Protein AF-0000000084533847 (afdb_homodimer)

Organism: Streptomyces rubellomurinus (strain ATCC 31215) (NCBI:txid359131)

Sequence (374 aa):
MALTPYQQQLHDRITAATEVTAPPAPWRPVGRGLIPVGGLLGIGFAVHPDTGHDLVLTVSSSGHGLFDAVTGEKLERAYDPEEDPDGPDLSCPGIGPVAHVRIPVAGLWGGGLHTGARGGWGIEVISPEWPSHRVLMTTGPWTGEHGKDWHHIFHASWSEFRAAGFSPTGRTLAVATSSDLTLWTVAMALTPYQQQLHDRITAATEVTAPPAPWRPVGRGLIPVGGLLGIGFAVHPDTGHDLVLTVSSSGHGLFDAVTGEKLERAYDPEEDPDGPDLSCPGIGPVAHVRIPVAGLWGGGLHTGARGGWGIEVISPEWPSHRVLMTTGPWTGEHGKDWHHIFHASWSEFRAAGFSPTGRTLAVATSSDLTLWTVA

Secondary structure (DSSP, 8-state):
-PPPHHHHHHHHHHHH--S--PPPTT-EE-TTS-EE-TTEEEEEEEE-TTT--EEEEEEETTEEEEEETTT--EEEEESS-S--S-STTSEEE--GGGTTSEEE-EETTB---BSEETTTEEEEEE-TTTTSEEEEEESS-TTS-BTTTEEEEEEE-SS-EEEEEE-TTSSEEEEEESSEEEEEE--/-PPPHHHHHHHHHHHH--S--PPPTT-EE-TTS-EE-TTEEEEEEEE-TTT--EEEEEEETTEEEEEETTT--EEEEESS-S--S-STTSEEE--GGGTTSEEE-EETTB---BSEETTTEEEEEE-TTTTSEEEEEESS-TTS-BTTTEEEEEEE-SS-EEEEEE-TTSSEEEEEESSEEEEEE--

pLDDT: mean 92.92, std 7.36, range [60.53, 98.88]

Radius of gyration: 19.94 Å; Cα contacts (8 Å, |Δi|>4): 969; chains: 2; bounding box: 51×52×44 Å

Nearest PDB structures (foldseek):
  7mq8-assembly1_LT  TM=2.208E-01  e=2.817E-02  Homo sapiens
  7xti-assembly1_j  TM=3.097E-01  e=2.768E+00  Komagataella phaffii
  5mc9-assembly1_A  TM=1.523E-01  e=2.768E+00  Mus musculus
  6jm5-assembly2_B  TM=2.145E-01  e=7.628E+00  Homo sapiens
  7mq8-assembly1_LT  TM=2.208E-01  e=2.817E-02  Homo sapiens

Solvent-accessible surface area (backbone atoms only — not comparable to full-atom values): 19300 Å² total; per-residue (Å²): 130,83,71,49,72,66,46,45,51,52,43,52,55,55,66,66,53,70,65,69,37,77,63,60,85,73,42,35,68,14,56,91,37,72,40,83,34,72,52,30,39,30,38,25,54,48,61,39,82,84,81,63,44,50,26,36,38,37,38,31,82,69,24,35,36,31,28,35,44,58,61,53,46,76,75,40,75,37,67,74,62,91,56,67,44,74,53,68,75,23,31,24,64,37,61,71,92,38,42,89,37,74,27,53,31,15,18,72,55,14,37,39,36,26,28,44,31,74,92,51,35,33,55,46,79,45,24,76,60,38,89,30,39,35,37,32,41,24,63,56,75,70,78,58,50,79,79,72,38,22,28,41,50,40,74,40,72,87,48,54,79,41,40,59,29,23,34,66,85,32,44,32,39,40,41,33,28,28,44,31,38,37,39,26,17,55,107,132,85,72,49,73,66,46,46,51,53,41,50,54,55,65,66,52,72,66,70,37,77,62,60,84,74,42,37,68,13,54,93,38,75,40,82,34,72,52,29,41,30,38,26,54,47,62,39,82,85,81,62,43,50,26,36,39,39,38,30,82,69,24,36,38,33,27,34,46,61,61,51,46,76,76,40,77,35,68,75,62,91,56,66,43,73,53,66,74,23,29,24,64,37,61,72,90,38,43,89,39,74,27,54,32,16,18,72,55,15,37,39,36,27,29,44,31,74,91,50,35,33,54,47,80,45,25,74,61,38,89,30,37,35,35,33,40,23,64,54,75,68,79,58,51,80,79,73,36,22,29,42,50,40,73,38,72,86,49,54,78,41,40,59,30,23,35,66,84,33,46,35,39,40,41,32,27,28,44,30,37,36,39,26,17,51,112

Foldseek 3Di:
DDDDPVRVVVLVQVVVQPDADADDPPKDWAAPFKAWDAQWFWKWWDAQPPPRFIKIWTDGPQFIWIAGQRHRDTDDTDRDFPDQLLDDQSWGADDDRRNVDITHIFFNNHDAEAQDAPPQKGWDWDCSPPPKIWIKIASDDPPDDEPPGMGRNDIGDPFAWTYWHAHPNRFKTWTDGRTIIGIIGSD/DDDDPVRVVVLVQVVVQPDADADDPPKDWAAPFKAWDAQWFWKWWDAQPPPRFIKIWTDGPQFIWIAGQRHRDTDDTDRDFPDQLLDDQSWGADDDRRNVDITHIFFNNHDAEAQDAPPQKGWDWDCSPPPKIWIKIASDDPPDDEPPGMGRNDIGDPFAWTYWHAHPNRFKTWTDGRTIIGIIGSD

Structure (mmCIF, N/CA/C/O backbone):
data_AF-0000000084533847-model_v1
#
loop_
_entity.id
_entity.type
_entity.pdbx_description
1 polymer 'Uncharacterized protein'
#
loop_
_atom_site.group_PDB
_atom_site.id
_atom_site.type_symbol
_atom_site.label_atom_id
_atom_site.label_alt_id
_atom_site.label_comp_id
_atom_site.label_asym_id
_atom_site.label_entity_id
_atom_site.label_seq_id
_atom_site.pdbx_PDB_ins_code
_atom_site.Cartn_x
_atom_site.Cartn_y
_atom_site.Cartn_z
_atom_site.occupancy
_atom_site.B_iso_or_equiv
_atom_site.auth_seq_id
_atom_site.auth_comp_id
_atom_site.auth_asym_id
_atom_site.auth_atom_id
_atom_site.pdbx_PDB_model_num
ATOM 1 N N . MET A 1 1 ? -22.469 8.352 6.414 1 61 1 MET A N 1
ATOM 2 C CA . MET A 1 1 ? -23.312 8.828 5.332 1 61 1 MET A CA 1
ATOM 3 C C . MET A 1 1 ? -23.891 7.664 4.527 1 61 1 MET A C 1
ATOM 5 O O . MET A 1 1 ? -23.234 6.621 4.402 1 61 1 MET A O 1
ATOM 9 N N . ALA A 1 2 ? -25.078 7.852 4.105 1 65.25 2 ALA A N 1
ATOM 10 C CA . ALA A 1 2 ? -25.766 6.84 3.311 1 65.25 2 ALA A CA 1
ATOM 11 C C . ALA A 1 2 ? -25.094 6.652 1.956 1 65.25 2 ALA A C 1
ATOM 13 O O . ALA A 1 2 ? -24.594 7.613 1.367 1 65.25 2 ALA A O 1
ATOM 14 N N . LEU A 1 3 ? -24.781 5.391 1.527 1 77.19 3 LEU A N 1
ATOM 15 C CA . LEU A 1 3 ? -24.281 5.078 0.198 1 77.19 3 LEU A CA 1
ATOM 16 C C . LEU A 1 3 ? -25.203 5.633 -0.883 1 77.19 3 LEU A C 1
ATOM 18 O O . LEU A 1 3 ? -26.422 5.605 -0.733 1 77.19 3 LEU A O 1
ATOM 22 N N . THR A 1 4 ? -24.609 6.223 -1.866 1 82.19 4 THR A N 1
ATOM 23 C CA . THR A 1 4 ? -25.391 6.594 -3.039 1 82.19 4 THR A CA 1
ATOM 24 C C . THR A 1 4 ? -25.984 5.355 -3.703 1 82.19 4 THR A C 1
ATOM 26 O O . THR A 1 4 ? -25.531 4.238 -3.469 1 82.19 4 THR A O 1
ATOM 29 N N . PRO A 1 5 ? -27.047 5.535 -4.426 1 83.19 5 PRO A N 1
ATOM 30 C CA . PRO A 1 5 ? -27.594 4.391 -5.152 1 83.19 5 PRO A CA 1
ATOM 31 C C . PRO A 1 5 ? -26.547 3.662 -5.988 1 83.19 5 PRO A C 1
ATOM 33 O O . PRO A 1 5 ? -26.547 2.43 -6.059 1 83.19 5 PRO A O 1
ATOM 36 N N . TYR A 1 6 ? -25.734 4.441 -6.566 1 81.69 6 TYR A N 1
ATOM 37 C CA . TYR A 1 6 ? -24.672 3.85 -7.363 1 81.69 6 TYR A CA 1
ATOM 38 C C . TYR A 1 6 ? -23.75 3.004 -6.5 1 81.69 6 TYR A C 1
ATOM 40 O O . TYR A 1 6 ? -23.422 1.868 -6.852 1 81.69 6 TYR A O 1
ATOM 48 N N . GLN A 1 7 ? -23.375 3.535 -5.387 1 81.19 7 GLN A N 1
ATOM 49 C CA . GLN A 1 7 ? -22.484 2.82 -4.477 1 81.19 7 GLN A CA 1
ATOM 50 C C . GLN A 1 7 ? -23.141 1.553 -3.943 1 81.19 7 GLN A C 1
ATOM 52 O O . GLN A 1 7 ? -22.484 0.526 -3.771 1 81.19 7 GLN A O 1
ATOM 57 N N . GLN A 1 8 ? -24.375 1.613 -3.781 1 82.94 8 GLN A N 1
ATOM 58 C CA . GLN A 1 8 ? -25.109 0.45 -3.299 1 82.94 8 GLN A CA 1
ATOM 59 C C . GLN A 1 8 ? -25.125 -0.662 -4.344 1 82.94 8 GLN A C 1
ATOM 61 O O . GLN A 1 8 ? -25 -1.84 -4.008 1 82.94 8 GLN A O 1
ATOM 66 N N . GLN A 1 9 ? -25.297 -0.234 -5.523 1 82.44 9 GLN A N 1
ATOM 67 C CA . GLN A 1 9 ? -25.281 -1.214 -6.605 1 82.44 9 GLN A CA 1
ATOM 68 C C . GLN A 1 9 ? -23.938 -1.904 -6.703 1 82.44 9 GLN A C 1
ATOM 70 O O . GLN A 1 9 ? -23.859 -3.115 -6.918 1 82.44 9 GLN A O 1
ATOM 75 N N . LEU A 1 10 ? -22.875 -1.107 -6.559 1 79.5 10 LEU A N 1
ATOM 76 C CA . LEU A 1 10 ? -21.531 -1.657 -6.594 1 79.5 10 LEU A CA 1
ATOM 77 C C . LEU A 1 10 ? -21.312 -2.648 -5.453 1 79.5 10 LEU A C 1
ATOM 79 O O . LEU A 1 10 ? -20.781 -3.736 -5.664 1 79.5 10 LEU A O 1
ATOM 83 N N . HIS A 1 11 ? -21.75 -2.238 -4.359 1 82.44 11 HIS A N 1
ATOM 84 C CA . HIS A 1 11 ? -21.641 -3.09 -3.178 1 82.44 11 HIS A CA 1
ATOM 85 C C . HIS A 1 11 ? -22.375 -4.406 -3.383 1 82.44 11 HIS A C 1
ATOM 87 O O . HIS A 1 11 ? -21.828 -5.48 -3.111 1 82.44 11 HIS A O 1
ATOM 93 N N . ASP A 1 12 ? -23.547 -4.336 -3.936 1 83.06 12 ASP A N 1
ATOM 94 C CA . ASP A 1 12 ? -24.375 -5.52 -4.152 1 83.06 12 ASP A CA 1
ATOM 95 C C . ASP A 1 12 ? -23.719 -6.469 -5.152 1 83.06 12 ASP A C 1
ATOM 97 O O . ASP A 1 12 ? -23.734 -7.688 -4.965 1 83.06 12 ASP A O 1
ATOM 101 N N . ARG A 1 13 ? -23.203 -5.867 -6.102 1 83 13 ARG A N 1
ATOM 102 C CA . ARG A 1 13 ? -22.562 -6.664 -7.145 1 83 13 ARG A CA 1
ATOM 103 C C . ARG A 1 13 ? -21.391 -7.461 -6.578 1 83 13 ARG A C 1
ATOM 105 O O . ARG A 1 13 ? -21.281 -8.664 -6.824 1 83 13 ARG A O 1
ATOM 112 N N . ILE A 1 14 ? -20.594 -6.836 -5.797 1 83.56 14 ILE A N 1
ATOM 113 C CA . ILE A 1 14 ? -19.375 -7.453 -5.27 1 83.56 14 ILE A CA 1
ATOM 114 C C . ILE A 1 14 ? -19.75 -8.469 -4.191 1 83.56 14 ILE A C 1
ATOM 116 O O . ILE A 1 14 ? -19.172 -9.562 -4.141 1 83.56 14 ILE A O 1
ATOM 120 N N . THR A 1 15 ? -20.75 -8.109 -3.443 1 83.81 15 THR A N 1
ATOM 121 C CA . THR A 1 15 ? -21.141 -8.992 -2.35 1 83.81 15 THR A CA 1
ATOM 122 C C . THR A 1 15 ? -21.797 -10.266 -2.887 1 83.81 15 THR A C 1
ATOM 124 O O . THR A 1 15 ? -21.672 -11.328 -2.285 1 83.81 15 THR A O 1
ATOM 127 N N . ALA A 1 16 ? -22.312 -10.094 -4.055 1 83.62 16 ALA A N 1
ATOM 128 C CA . ALA A 1 16 ? -22.953 -11.25 -4.68 1 83.62 16 ALA A CA 1
ATOM 129 C C . ALA A 1 16 ? -21.922 -12.211 -5.254 1 83.62 16 ALA A C 1
ATOM 131 O O . ALA A 1 16 ? -22.203 -13.398 -5.426 1 83.62 16 ALA A O 1
ATOM 132 N N . ALA A 1 17 ? -20.812 -11.711 -5.539 1 83.69 17 ALA A N 1
ATOM 133 C CA . ALA A 1 17 ? -19.75 -12.531 -6.102 1 83.69 17 ALA A CA 1
ATOM 134 C C . ALA A 1 17 ? -18.953 -13.227 -5 1 83.69 17 ALA A C 1
ATOM 136 O O . ALA A 1 17 ? -17.766 -12.938 -4.809 1 83.69 17 ALA A O 1
ATOM 137 N N . THR A 1 18 ? -19.453 -14.188 -4.363 1 81.31 18 THR A N 1
ATOM 138 C CA . THR A 1 18 ? -18.875 -14.828 -3.193 1 81.31 18 THR A CA 1
ATOM 139 C C . THR A 1 18 ? -17.859 -15.891 -3.609 1 81.31 18 THR A C 1
ATOM 141 O O . THR A 1 18 ? -16.938 -16.219 -2.852 1 81.31 18 THR A O 1
ATOM 144 N N . GLU A 1 19 ? -18.047 -16.359 -4.773 1 87.19 19 GLU A N 1
ATOM 145 C CA . GLU A 1 19 ? -17.188 -17.453 -5.219 1 87.19 19 GLU A CA 1
ATOM 146 C C . GLU A 1 19 ? -15.812 -16.953 -5.637 1 87.19 19 GLU A C 1
ATOM 148 O O . GLU A 1 19 ? -15.703 -16.031 -6.438 1 87.19 19 GLU A O 1
ATOM 153 N N . VAL A 1 20 ? -14.797 -17.562 -5.055 1 92.5 20 VAL A N 1
ATOM 154 C CA . VAL A 1 20 ? -13.422 -17.297 -5.477 1 92.5 20 VAL A CA 1
ATOM 155 C C . VAL A 1 20 ? -13.117 -18.094 -6.742 1 92.5 20 VAL A C 1
ATOM 157 O O . VAL A 1 20 ? -13.359 -19.297 -6.797 1 92.5 20 VAL A O 1
ATOM 160 N N . THR A 1 21 ? -12.656 -17.344 -7.707 1 92.38 21 THR A N 1
ATOM 161 C CA . THR A 1 21 ? -12.336 -18 -8.969 1 92.38 21 THR A CA 1
ATOM 162 C C . THR A 1 21 ? -10.836 -17.906 -9.258 1 92.38 21 THR A C 1
ATOM 164 O O . THR A 1 21 ? -10.164 -16.984 -8.797 1 92.38 21 THR A O 1
ATOM 167 N N . ALA A 1 22 ? -10.367 -18.891 -10.016 1 91.56 22 ALA A N 1
ATOM 168 C CA . ALA A 1 22 ? -8.977 -18.828 -10.445 1 91.56 22 ALA A CA 1
ATOM 169 C C . ALA A 1 22 ? -8.75 -17.625 -11.367 1 91.56 22 ALA A C 1
ATOM 171 O O . ALA A 1 22 ? -9.617 -17.266 -12.164 1 91.56 22 ALA A O 1
ATOM 172 N N . PRO A 1 23 ? -7.582 -17.016 -11.188 1 93.5 23 PRO A N 1
ATOM 173 C CA . PRO A 1 23 ? -7.266 -16.016 -12.203 1 93.5 23 PRO A CA 1
ATOM 174 C C . PRO A 1 23 ? -7.297 -16.578 -13.617 1 93.5 23 PRO A C 1
ATOM 176 O O . PRO A 1 23 ? -7.016 -17.766 -13.82 1 93.5 23 PRO A O 1
ATOM 179 N N . PRO A 1 24 ? -7.645 -15.766 -14.547 1 91.5 24 PRO A N 1
ATOM 180 C CA . PRO A 1 24 ? -7.723 -16.266 -15.922 1 91.5 24 PRO A CA 1
ATOM 181 C C . PRO A 1 24 ? -6.348 -16.547 -16.516 1 91.5 24 PRO A C 1
ATOM 183 O O . PRO A 1 24 ? -5.344 -15.984 -16.078 1 91.5 24 PRO A O 1
ATOM 186 N N . ALA A 1 25 ? -6.406 -17.422 -17.531 1 92.19 25 ALA A N 1
ATOM 187 C CA . ALA A 1 25 ? -5.18 -17.625 -18.297 1 92.19 25 ALA A CA 1
ATOM 188 C C . ALA A 1 25 ? -4.586 -16.297 -18.734 1 92.19 25 ALA A C 1
ATOM 190 O O . ALA A 1 25 ? -5.324 -15.359 -19.062 1 92.19 25 ALA A O 1
ATOM 191 N N . PRO A 1 26 ? -3.312 -16.141 -18.672 1 94.81 26 PRO A N 1
ATOM 192 C CA . PRO A 1 26 ? -2.305 -17.188 -18.547 1 94.81 26 PRO A CA 1
ATOM 193 C C . PRO A 1 26 ? -1.847 -17.406 -17.109 1 94.81 26 PRO A C 1
ATOM 195 O O . PRO A 1 26 ? -0.884 -18.141 -16.859 1 94.81 26 PRO A O 1
ATOM 198 N N . TRP A 1 27 ? -2.439 -16.797 -16.141 1 95.56 27 TRP A N 1
ATOM 199 C CA . TRP A 1 27 ? -2.029 -16.906 -14.75 1 95.56 27 TRP A CA 1
ATOM 200 C C . TRP A 1 27 ? -2.336 -18.297 -14.195 1 95.56 27 TRP A C 1
ATOM 202 O O . TRP A 1 27 ? -3.463 -18.781 -14.312 1 95.56 27 TRP A O 1
ATOM 212 N N . ARG A 1 28 ? -1.354 -18.906 -13.602 1 96 28 ARG A N 1
ATOM 213 C CA . ARG A 1 28 ? -1.518 -20.234 -13.016 1 96 28 ARG A CA 1
ATOM 214 C C . ARG A 1 28 ? -0.993 -20.266 -11.586 1 96 28 ARG A C 1
ATOM 216 O O . ARG A 1 28 ? -0.024 -19.578 -11.258 1 96 28 ARG A O 1
ATOM 223 N N . PRO A 1 29 ? -1.604 -21.125 -10.781 1 96.31 29 PRO A N 1
ATOM 224 C CA . PRO A 1 29 ? -1.098 -21.25 -9.414 1 96.31 29 PRO A CA 1
ATOM 225 C C . PRO A 1 29 ? 0.332 -21.781 -9.359 1 96.31 29 PRO A C 1
ATOM 227 O O . PRO A 1 29 ? 0.722 -22.594 -10.203 1 96.31 29 PRO A O 1
ATOM 230 N N . VAL A 1 30 ? 1.019 -21.266 -8.438 1 96.25 30 VAL A N 1
ATOM 231 C CA . VAL A 1 30 ? 2.387 -21.734 -8.234 1 96.25 30 VAL A CA 1
ATOM 232 C C . VAL A 1 30 ? 2.393 -22.922 -7.281 1 96.25 30 VAL A C 1
ATOM 234 O O . VAL A 1 30 ? 1.769 -22.875 -6.219 1 96.25 30 VAL A O 1
ATOM 237 N N . GLY A 1 31 ? 3.152 -23.875 -7.645 1 89.25 31 GLY A N 1
ATOM 238 C CA . GLY A 1 31 ? 3.264 -25.062 -6.82 1 89.25 31 GLY A CA 1
ATOM 239 C C . GLY A 1 31 ? 1.919 -25.641 -6.434 1 89.25 31 GLY A C 1
ATOM 240 O O . GLY A 1 31 ? 1.065 -25.875 -7.297 1 89.25 31 GLY A O 1
ATOM 241 N N . ARG A 1 32 ? 1.756 -25.953 -5.109 1 83.44 32 ARG A N 1
ATOM 242 C CA . ARG A 1 32 ? 0.533 -26.578 -4.613 1 83.44 32 ARG A CA 1
ATOM 243 C C . ARG A 1 32 ? -0.479 -25.531 -4.172 1 83.44 32 ARG A C 1
ATOM 245 O O . ARG A 1 32 ? -1.493 -25.859 -3.551 1 83.44 32 ARG A O 1
ATOM 252 N N . GLY A 1 33 ? -0.161 -24.312 -4.578 1 81.56 33 GLY A N 1
ATOM 253 C CA . GLY A 1 33 ? -1.096 -23.266 -4.219 1 81.56 33 GLY A CA 1
ATOM 254 C C . GLY A 1 33 ? -0.633 -22.438 -3.035 1 81.56 33 GLY A C 1
ATOM 255 O O . GLY A 1 33 ? 0.458 -21.859 -3.061 1 81.56 33 GLY A O 1
ATOM 256 N N . LEU A 1 34 ? -1.332 -22.547 -1.893 1 90.12 34 LEU A N 1
ATOM 257 C CA . LEU A 1 34 ? -1.122 -21.75 -0.688 1 90.12 34 LEU A CA 1
ATOM 258 C C . LEU A 1 34 ? 0.139 -22.203 0.045 1 90.12 34 LEU A C 1
ATOM 260 O O . LEU A 1 34 ? 0.341 -23.391 0.27 1 90.12 34 LEU A O 1
ATOM 264 N N . ILE A 1 35 ? 1.05 -21.328 0.314 1 95.56 35 ILE A N 1
ATOM 265 C CA . ILE A 1 35 ? 2.27 -21.578 1.078 1 95.56 35 ILE A CA 1
ATOM 266 C C . ILE A 1 35 ? 2.088 -21.062 2.51 1 95.56 35 ILE A C 1
ATOM 268 O O . ILE A 1 35 ? 1.99 -19.859 2.742 1 95.56 35 ILE A O 1
ATOM 272 N N . PRO A 1 36 ? 2.066 -22.016 3.48 1 95.25 36 PRO A N 1
ATOM 273 C CA . PRO A 1 36 ? 1.937 -21.547 4.867 1 95.25 36 PRO A CA 1
ATOM 274 C C . PRO A 1 36 ? 3.178 -20.812 5.363 1 95.25 36 PRO A C 1
ATOM 276 O O . PRO A 1 36 ? 4.301 -21.297 5.172 1 95.25 36 PRO A O 1
ATOM 279 N N . VAL A 1 37 ? 3.064 -19.672 5.859 1 96.06 37 VAL A N 1
ATOM 280 C CA . VAL A 1 37 ? 4.105 -18.906 6.52 1 96.06 37 VAL A CA 1
ATOM 281 C C . VAL A 1 37 ? 3.568 -18.312 7.82 1 96.06 37 VAL A C 1
ATOM 283 O O . VAL A 1 37 ? 2.877 -17.297 7.809 1 96.06 37 VAL A O 1
ATOM 286 N N . GLY A 1 38 ? 3.869 -18.922 8.906 1 94.81 38 GLY A N 1
ATOM 287 C CA . GLY A 1 38 ? 3.398 -18.438 10.195 1 94.81 38 GLY A CA 1
ATOM 288 C C . GLY A 1 38 ? 3.957 -17.078 10.57 1 94.81 38 GLY A C 1
ATOM 289 O O . GLY A 1 38 ? 5.164 -16.859 10.484 1 94.81 38 GLY A O 1
ATOM 290 N N . GLY A 1 39 ? 3.078 -16.219 11.008 1 97.56 39 GLY A N 1
ATOM 291 C CA . GLY A 1 39 ? 3.52 -14.914 11.469 1 97.56 39 GLY A CA 1
ATOM 292 C C . GLY A 1 39 ? 4.055 -14.031 10.359 1 97.56 39 GLY A C 1
ATOM 293 O O . GLY A 1 39 ? 5 -13.266 10.562 1 97.56 39 GLY A O 1
ATOM 294 N N . LEU A 1 40 ? 3.602 -14.18 9.164 1 98.25 40 LEU A N 1
ATOM 295 C CA . LEU A 1 40 ? 4.051 -13.406 8.016 1 98.25 40 LEU A CA 1
ATOM 296 C C . LEU A 1 40 ? 3.75 -11.922 8.211 1 98.25 40 LEU A C 1
ATOM 298 O O . LEU A 1 40 ? 2.621 -11.555 8.547 1 98.25 40 LEU A O 1
ATOM 302 N N . LEU A 1 41 ? 4.789 -11.078 7.969 1 98.44 41 LEU A N 1
ATOM 303 C CA . LEU A 1 41 ? 4.68 -9.648 8.203 1 98.44 41 LEU A CA 1
ATOM 304 C C . LEU A 1 41 ? 4.695 -8.875 6.887 1 98.44 41 LEU A C 1
ATOM 306 O O . LEU A 1 41 ? 4.18 -7.758 6.812 1 98.44 41 LEU A O 1
ATOM 310 N N . GLY A 1 42 ? 5.285 -9.414 5.906 1 98.75 42 GLY A N 1
ATOM 311 C CA . GLY A 1 42 ? 5.359 -8.758 4.605 1 98.75 42 GLY A CA 1
ATOM 312 C C . GLY A 1 42 ? 6.102 -9.578 3.568 1 98.75 42 GLY A C 1
ATOM 313 O O . GLY A 1 42 ? 6.68 -10.617 3.889 1 98.75 42 GLY A O 1
ATOM 314 N N . ILE A 1 43 ? 6.078 -9.109 2.334 1 98.88 43 ILE A N 1
ATOM 315 C CA . ILE A 1 43 ? 6.75 -9.82 1.246 1 98.88 43 ILE A CA 1
ATOM 316 C C . ILE A 1 43 ? 7.398 -8.805 0.302 1 98.88 43 ILE A C 1
ATOM 318 O O . ILE A 1 43 ? 7.008 -7.641 0.265 1 98.88 43 ILE A O 1
ATOM 322 N N . GLY A 1 44 ? 8.336 -9.25 -0.432 1 98.81 44 GLY A N 1
ATOM 323 C CA . GLY A 1 44 ? 9 -8.5 -1.485 1 98.81 44 GLY A CA 1
ATOM 324 C C . GLY A 1 44 ? 9.508 -9.375 -2.615 1 98.81 44 GLY A C 1
ATOM 325 O O . GLY A 1 44 ? 9.602 -10.594 -2.469 1 98.81 44 GLY A O 1
ATOM 326 N N . PHE A 1 45 ? 9.852 -8.75 -3.709 1 98.75 45 PHE A N 1
ATOM 327 C CA . PHE A 1 45 ? 10.25 -9.508 -4.887 1 98.75 45 PHE A CA 1
ATOM 328 C C . PHE A 1 45 ? 11.703 -9.219 -5.254 1 98.75 45 PHE A C 1
ATOM 330 O O . PHE A 1 45 ? 12.188 -8.102 -5.055 1 98.75 45 PHE A O 1
ATOM 337 N N . ALA A 1 46 ? 12.273 -10.141 -5.73 1 98.56 46 ALA A N 1
ATOM 338 C CA . ALA A 1 46 ? 13.578 -10.047 -6.383 1 98.56 46 ALA A CA 1
ATOM 339 C C . ALA A 1 46 ? 13.641 -10.953 -7.609 1 98.56 46 ALA A C 1
ATOM 341 O O . ALA A 1 46 ? 12.68 -11.664 -7.914 1 98.56 46 ALA A O 1
ATOM 342 N N . VAL A 1 47 ? 14.711 -10.828 -8.32 1 98.06 47 VAL A N 1
ATOM 343 C CA . VAL A 1 47 ? 14.906 -11.664 -9.508 1 98.06 47 VAL A CA 1
ATOM 344 C C . VAL A 1 47 ? 16.141 -12.531 -9.336 1 98.06 47 VAL A C 1
ATOM 346 O O . VAL A 1 47 ? 17.219 -12.031 -8.992 1 98.06 47 VAL A O 1
ATOM 349 N N . HIS A 1 48 ? 15.992 -13.734 -9.57 1 97.88 48 HIS A N 1
ATOM 350 C CA . HIS A 1 48 ? 17.125 -14.648 -9.484 1 97.88 48 HIS A CA 1
ATOM 351 C C . HIS A 1 48 ? 18.188 -14.305 -10.531 1 97.88 48 HIS A C 1
ATOM 353 O O . HIS A 1 48 ? 17.891 -14.25 -11.727 1 97.88 48 HIS A O 1
ATOM 359 N N . PRO A 1 49 ? 19.391 -14.195 -10.117 1 96.88 49 PRO A N 1
ATOM 360 C CA . PRO A 1 49 ? 20.406 -13.688 -11.047 1 96.88 49 PRO A CA 1
ATOM 361 C C . PRO A 1 49 ? 20.703 -14.664 -12.188 1 96.88 49 PRO A C 1
ATOM 363 O O . PRO A 1 49 ? 21.016 -14.242 -13.297 1 96.88 49 PRO A O 1
ATOM 366 N N . ASP A 1 50 ? 20.516 -15.938 -12 1 96 50 ASP A N 1
ATOM 367 C CA . ASP A 1 50 ? 20.891 -16.922 -13.008 1 96 50 ASP A CA 1
ATOM 368 C C . ASP A 1 50 ? 19.688 -17.312 -13.875 1 96 50 ASP A C 1
ATOM 370 O O . ASP A 1 50 ? 19.781 -17.344 -15.102 1 96 50 ASP A O 1
ATOM 374 N N . THR A 1 51 ? 18.562 -17.547 -13.234 1 95.5 51 THR A N 1
ATOM 375 C CA . THR A 1 51 ? 17.422 -18.109 -13.945 1 95.5 51 THR A CA 1
ATOM 376 C C . THR A 1 51 ? 16.516 -16.984 -14.461 1 95.5 51 THR A C 1
ATOM 378 O O . THR A 1 51 ? 15.703 -17.203 -15.367 1 95.5 51 THR A O 1
ATOM 381 N N . GLY A 1 52 ? 16.531 -15.844 -13.797 1 96.69 52 GLY A N 1
ATOM 382 C CA . GLY A 1 52 ? 15.641 -14.75 -14.148 1 96.69 52 GLY A CA 1
ATOM 383 C C . GLY A 1 52 ? 14.25 -14.898 -13.555 1 96.69 52 GLY A C 1
ATOM 384 O O . GLY A 1 52 ? 13.367 -14.078 -13.812 1 96.69 52 GLY A O 1
ATOM 385 N N . HIS A 1 53 ? 14.047 -15.93 -12.742 1 97.38 53 HIS A N 1
ATOM 386 C CA . HIS A 1 53 ? 12.758 -16.141 -12.094 1 97.38 53 HIS A CA 1
ATOM 387 C C . HIS A 1 53 ? 12.484 -15.07 -11.039 1 97.38 53 HIS A C 1
ATOM 389 O O . HIS A 1 53 ? 13.398 -14.672 -10.305 1 97.38 53 HIS A O 1
ATOM 395 N N . ASP A 1 54 ? 11.258 -14.688 -10.977 1 97.75 54 ASP A N 1
ATOM 396 C CA . ASP A 1 54 ? 10.867 -13.93 -9.789 1 97.75 54 ASP A CA 1
ATOM 397 C C . ASP A 1 54 ? 11.078 -14.75 -8.523 1 97.75 54 ASP A C 1
ATOM 399 O O . ASP A 1 54 ? 10.766 -15.938 -8.484 1 97.75 54 ASP A O 1
ATOM 403 N N . LEU A 1 55 ? 11.578 -14.094 -7.59 1 98.62 55 LEU A N 1
ATOM 404 C CA . LEU A 1 55 ? 11.648 -14.625 -6.234 1 98.62 55 LEU A CA 1
ATOM 405 C C . LEU A 1 55 ? 10.805 -13.797 -5.277 1 98.62 55 LEU A C 1
ATOM 407 O O . LEU A 1 55 ? 10.633 -12.594 -5.477 1 98.62 55 LEU A O 1
ATOM 411 N N . VAL A 1 56 ? 10.312 -14.5 -4.246 1 98.62 56 VAL A N 1
ATOM 412 C CA . VAL A 1 56 ? 9.555 -13.781 -3.227 1 98.62 56 VAL A CA 1
ATOM 413 C C . VAL A 1 56 ? 10.219 -13.969 -1.865 1 98.62 56 VAL A C 1
ATOM 415 O O . VAL A 1 56 ? 10.406 -15.094 -1.405 1 98.62 56 VAL A O 1
ATOM 418 N N . LEU A 1 57 ? 10.594 -12.859 -1.355 1 98.81 57 LEU A N 1
ATOM 419 C CA . LEU A 1 57 ? 11.07 -12.844 0.024 1 98.81 57 LEU A CA 1
ATOM 420 C C . LEU A 1 57 ? 9.906 -12.711 0.999 1 98.81 57 LEU A C 1
ATOM 422 O O . LEU A 1 57 ? 9.062 -11.828 0.849 1 98.81 57 LEU A O 1
ATOM 426 N N . THR A 1 58 ? 9.812 -13.586 1.965 1 98.75 58 THR A N 1
ATOM 427 C CA . THR A 1 58 ? 8.844 -13.461 3.051 1 98.75 58 THR A CA 1
ATOM 428 C C . THR A 1 58 ? 9.539 -13.031 4.344 1 98.75 58 THR A C 1
ATOM 430 O O . THR A 1 58 ? 10.578 -13.586 4.707 1 98.75 58 THR A O 1
ATOM 433 N N . VAL A 1 59 ? 9.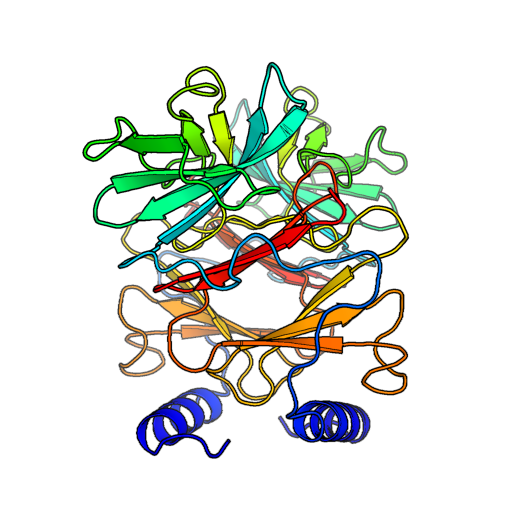031 -12.07 4.938 1 98.62 59 VAL A N 1
ATOM 434 C CA . VAL A 1 59 ? 9.453 -11.609 6.254 1 98.62 59 VAL A CA 1
ATOM 435 C C . VAL A 1 59 ? 8.43 -12.047 7.305 1 98.62 59 VAL A C 1
ATOM 437 O O . VAL A 1 59 ? 7.242 -11.734 7.195 1 98.62 59 VAL A O 1
ATOM 440 N N . SER A 1 60 ? 8.852 -12.797 8.305 1 98 60 SER A N 1
ATOM 441 C CA . SER A 1 60 ? 7.992 -13.25 9.391 1 98 60 SER A CA 1
ATOM 442 C C . SER A 1 60 ? 8.641 -13 10.75 1 98 60 SER A C 1
ATOM 444 O O . SER A 1 60 ? 9.805 -12.602 10.82 1 98 60 SER A O 1
ATOM 446 N N . SER A 1 61 ? 7.902 -13.258 11.805 1 95.62 61 SER A N 1
ATOM 447 C CA . SER A 1 61 ? 8.422 -13.094 13.156 1 95.62 61 SER A CA 1
ATOM 448 C C . SER A 1 61 ? 9.555 -14.078 13.43 1 95.62 61 SER A C 1
ATOM 450 O O . SER A 1 61 ? 10.398 -13.844 14.305 1 95.62 61 SER A O 1
ATOM 452 N N . SER A 1 62 ? 9.586 -15.141 12.672 1 95.25 62 SER A N 1
ATOM 453 C CA . SER A 1 62 ? 10.57 -16.188 12.938 1 95.25 62 SER A CA 1
ATOM 454 C C . SER A 1 62 ? 11.695 -16.172 11.906 1 95.25 62 SER A C 1
ATOM 456 O O . SER A 1 62 ? 12.516 -17.078 11.867 1 95.25 62 SER A O 1
ATOM 458 N N . GLY A 1 63 ? 11.68 -15.211 11.062 1 97.56 63 GLY A N 1
ATOM 459 C CA . GLY A 1 63 ? 12.773 -15.094 10.117 1 97.56 63 GLY A CA 1
ATOM 460 C C . GLY A 1 63 ? 12.312 -14.789 8.703 1 97.56 63 GLY A C 1
ATOM 461 O O . GLY A 1 63 ? 11.156 -14.406 8.492 1 97.56 63 GLY A O 1
ATOM 462 N N . HIS A 1 64 ? 13.32 -14.875 7.82 1 98.44 64 HIS A N 1
ATOM 463 C CA . HIS A 1 64 ? 13.047 -14.602 6.41 1 98.44 64 HIS A CA 1
ATOM 464 C C . HIS A 1 64 ? 13.102 -15.883 5.582 1 98.44 64 HIS A C 1
ATOM 466 O O . HIS A 1 64 ? 13.859 -16.797 5.902 1 98.44 64 HIS A O 1
ATOM 472 N N . GLY A 1 65 ? 12.227 -15.977 4.602 1 98.38 65 GLY A N 1
ATOM 473 C CA . GLY A 1 65 ? 12.234 -17.062 3.627 1 98.38 65 GLY A CA 1
ATOM 474 C C . GLY A 1 65 ? 12.25 -16.562 2.191 1 98.38 65 GLY A C 1
ATOM 475 O O . GLY A 1 65 ? 11.672 -15.523 1.882 1 98.38 65 GLY A O 1
ATOM 476 N N . LEU A 1 66 ? 12.922 -17.312 1.418 1 98.62 66 LEU A N 1
ATO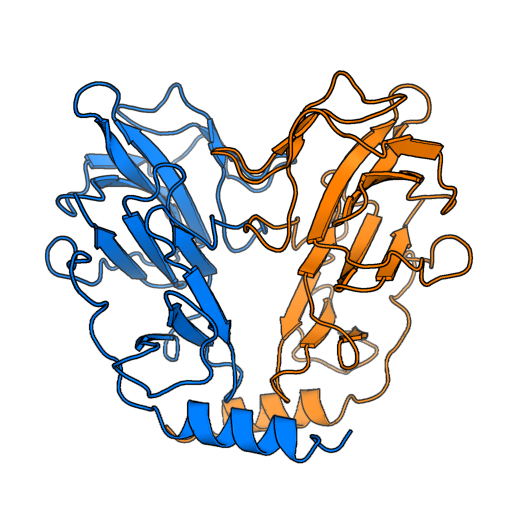M 477 C CA . LEU A 1 66 ? 12.977 -16.984 -0.003 1 98.62 66 LEU A CA 1
ATOM 478 C C . LEU A 1 66 ? 12.383 -18.109 -0.842 1 98.62 66 LEU A C 1
ATOM 480 O O . LEU A 1 66 ? 12.789 -19.266 -0.717 1 98.62 66 LEU A O 1
ATOM 484 N N . PHE A 1 67 ? 11.461 -17.734 -1.719 1 98.31 67 PHE A N 1
ATOM 485 C CA . PHE A 1 67 ? 10.766 -18.734 -2.521 1 98.31 67 PHE A CA 1
ATOM 486 C C . PHE A 1 67 ? 10.906 -18.422 -4.008 1 98.31 67 PHE A C 1
ATOM 488 O O . PHE A 1 67 ? 10.93 -17.266 -4.406 1 98.31 67 PHE A O 1
ATOM 495 N N . ASP A 1 68 ? 11.008 -19.469 -4.758 1 97.69 68 ASP A N 1
ATOM 496 C CA . ASP A 1 68 ? 10.883 -19.344 -6.207 1 97.69 68 ASP A CA 1
ATOM 497 C C . ASP A 1 68 ? 9.43 -19.141 -6.613 1 97.69 68 ASP A C 1
ATOM 499 O O . ASP A 1 68 ? 8.594 -20.031 -6.402 1 97.69 68 ASP A O 1
ATOM 503 N N . ALA A 1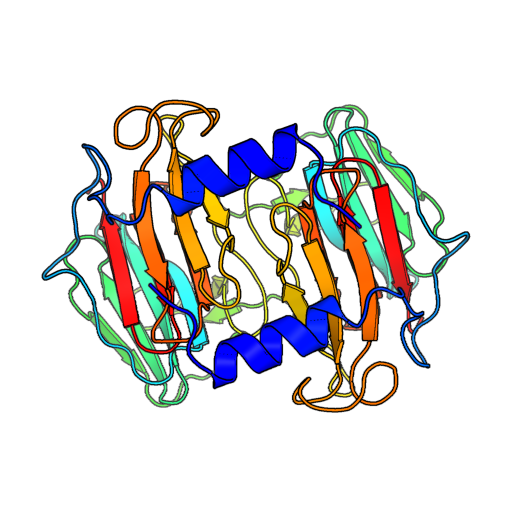 69 ? 9.109 -18.062 -7.203 1 97.38 69 ALA A N 1
ATOM 504 C CA . ALA A 1 69 ? 7.727 -17.703 -7.488 1 97.38 69 ALA A CA 1
ATOM 505 C C . ALA A 1 69 ? 7.207 -18.438 -8.727 1 97.38 69 ALA A C 1
ATOM 507 O O . ALA A 1 69 ? 6.047 -18.266 -9.109 1 97.38 69 ALA A O 1
ATOM 508 N N . VAL A 1 70 ? 8.016 -19.156 -9.367 1 96 70 VAL A N 1
ATOM 509 C CA . VAL A 1 70 ? 7.594 -19.953 -10.523 1 96 70 VAL A CA 1
ATOM 510 C C . VAL A 1 70 ? 7.324 -21.391 -10.094 1 96 70 VAL A C 1
ATOM 512 O O . VAL A 1 70 ? 6.305 -21.969 -10.469 1 96 70 VAL A O 1
ATOM 515 N N . THR A 1 71 ? 8.141 -21.906 -9.203 1 94.44 71 THR A N 1
ATOM 516 C CA . THR A 1 71 ? 8.031 -23.312 -8.844 1 94.44 71 THR A CA 1
ATOM 517 C C . THR A 1 71 ? 7.367 -23.484 -7.477 1 94.44 71 THR A C 1
ATOM 519 O O . THR A 1 71 ? 6.84 -24.547 -7.16 1 94.44 71 THR A O 1
ATOM 522 N N . GLY A 1 72 ? 7.527 -22.484 -6.621 1 95.5 72 GLY A N 1
ATOM 523 C CA . GLY A 1 72 ? 7.004 -22.562 -5.266 1 95.5 72 GLY A CA 1
ATOM 524 C C . GLY A 1 72 ? 8.008 -23.109 -4.27 1 95.5 72 GLY A C 1
ATOM 525 O O . GLY A 1 72 ? 7.734 -23.172 -3.07 1 95.5 72 GLY A O 1
ATOM 526 N N . GLU A 1 73 ? 9.148 -23.438 -4.73 1 95.5 73 GLU A N 1
ATOM 527 C CA . GLU A 1 73 ? 10.156 -24.047 -3.873 1 95.5 73 GLU A CA 1
ATOM 528 C C . GLU A 1 73 ? 10.781 -23.016 -2.934 1 95.5 73 GLU A C 1
ATOM 530 O O . GLU A 1 73 ? 11.07 -21.891 -3.344 1 95.5 73 GLU A O 1
ATOM 535 N N . LYS A 1 74 ? 10.953 -23.438 -1.675 1 96.81 74 LYS A N 1
ATOM 536 C CA . LYS A 1 74 ? 11.719 -22.609 -0.751 1 96.81 74 LYS A CA 1
ATOM 537 C C . LYS A 1 74 ? 13.219 -22.734 -1.009 1 96.81 74 L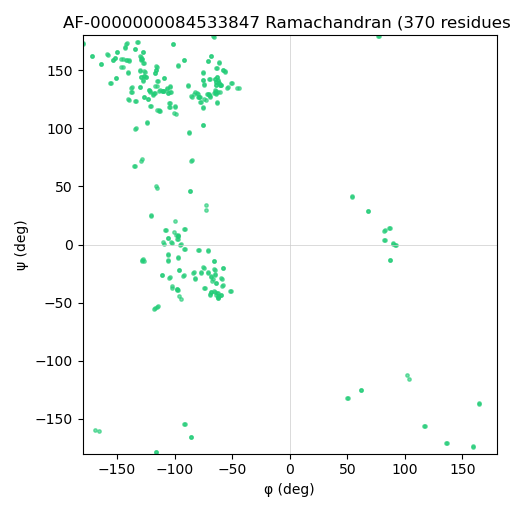YS A C 1
ATOM 539 O O . LYS A 1 74 ? 13.789 -23.812 -0.869 1 96.81 74 LYS A O 1
ATOM 544 N N . LEU A 1 75 ? 13.836 -21.672 -1.269 1 97.69 75 LEU A N 1
ATOM 545 C CA . LEU A 1 75 ? 15.234 -21.703 -1.68 1 97.69 75 LEU A CA 1
ATOM 546 C C . LEU A 1 75 ? 16.156 -21.422 -0.495 1 97.69 75 LEU A C 1
ATOM 548 O O . LEU A 1 75 ? 17.281 -21.938 -0.445 1 97.69 75 LEU A O 1
ATOM 552 N N . GLU A 1 76 ? 15.75 -20.531 0.338 1 97.81 76 GLU A N 1
ATOM 553 C CA . GLU A 1 76 ? 16.594 -20.094 1.438 1 97.81 76 GLU A CA 1
ATOM 554 C C . GLU A 1 76 ? 15.766 -19.734 2.67 1 97.81 76 GLU A C 1
ATOM 556 O O . GLU A 1 76 ? 14.594 -19.391 2.553 1 97.81 76 GLU A O 1
ATOM 561 N N . ARG A 1 77 ? 16.375 -19.875 3.848 1 97.75 77 ARG A N 1
ATOM 562 C CA . ARG A 1 77 ? 15.797 -19.484 5.125 1 97.75 77 ARG A CA 1
ATOM 563 C C . ARG A 1 77 ? 16.844 -18.828 6.027 1 97.75 77 ARG A C 1
ATOM 565 O O . ARG A 1 77 ? 17.938 -19.359 6.195 1 97.75 77 ARG A O 1
ATOM 572 N N . ALA A 1 78 ? 16.484 -17.656 6.426 1 97.56 78 ALA A N 1
ATOM 573 C CA . ALA A 1 78 ? 17.312 -16.969 7.41 1 97.56 78 ALA A CA 1
ATOM 574 C C . ALA A 1 78 ? 16.562 -16.812 8.734 1 97.56 78 ALA A C 1
ATOM 576 O O . ALA A 1 78 ? 15.594 -16.047 8.82 1 97.56 78 ALA A O 1
ATOM 577 N N . TYR A 1 79 ? 17 -17.406 9.75 1 95.88 79 TYR A N 1
ATOM 578 C CA . TYR A 1 79 ? 16.312 -17.406 11.039 1 95.88 79 TYR A CA 1
ATOM 579 C C . TYR A 1 79 ? 16.625 -16.125 11.812 1 95.88 79 TYR A C 1
ATOM 581 O O . TYR A 1 79 ? 15.797 -15.648 12.594 1 95.88 79 TYR A O 1
ATOM 589 N N . ASP A 1 80 ? 17.797 -15.602 11.555 1 92.94 80 ASP A N 1
ATOM 590 C CA . ASP A 1 80 ? 18.219 -14.375 12.227 1 92.94 80 ASP A CA 1
ATOM 591 C C . ASP A 1 80 ? 18.703 -13.336 11.227 1 92.94 80 ASP A C 1
ATOM 593 O O . ASP A 1 80 ? 19.906 -13.078 11.117 1 92.94 80 ASP A O 1
ATOM 597 N N . PRO A 1 81 ? 17.75 -12.789 10.555 1 91.81 81 PRO A N 1
ATOM 598 C CA . PRO A 1 81 ? 18.156 -11.82 9.539 1 91.81 81 PRO A CA 1
ATOM 599 C C . PRO A 1 81 ? 18.844 -10.594 10.141 1 91.81 81 PRO A C 1
ATOM 601 O O . PRO A 1 81 ? 18.531 -10.195 11.266 1 91.81 81 PRO A O 1
ATOM 604 N N . GLU A 1 82 ? 19.703 -10.008 9.375 1 88.81 82 GLU A N 1
ATOM 605 C CA . GLU A 1 82 ? 20.484 -8.867 9.828 1 88.81 82 GLU A CA 1
ATOM 606 C C . GLU A 1 82 ? 19.609 -7.633 10.023 1 88.81 82 GLU A C 1
ATOM 608 O O . GLU A 1 82 ? 19.812 -6.855 10.953 1 88.81 82 GLU A O 1
ATOM 613 N N . GLU A 1 83 ? 18.719 -7.402 9.102 1 95.06 83 GLU A N 1
ATOM 614 C CA . GLU A 1 83 ? 17.906 -6.195 9.062 1 95.06 83 GLU A CA 1
ATOM 615 C C . GLU A 1 83 ? 16.453 -6.527 8.711 1 95.06 83 GLU A C 1
ATOM 617 O O . GLU A 1 83 ? 16.203 -7.328 7.809 1 95.06 83 GLU A O 1
ATOM 622 N N . ASP A 1 84 ? 15.516 -5.945 9.422 1 95.06 84 ASP A N 1
ATOM 623 C CA . ASP A 1 84 ? 14.109 -5.996 9.047 1 95.06 84 ASP A CA 1
ATOM 624 C C . ASP A 1 84 ? 13.727 -4.797 8.188 1 95.06 84 ASP A C 1
ATOM 626 O O . ASP A 1 84 ? 14.422 -3.777 8.188 1 95.06 84 ASP A O 1
ATOM 630 N N . PRO A 1 85 ? 12.664 -4.953 7.453 1 97.06 85 PRO A N 1
ATOM 631 C CA . PRO A 1 85 ? 12.281 -3.857 6.559 1 97.06 85 PRO A CA 1
ATOM 632 C C . PRO A 1 85 ? 11.406 -2.811 7.242 1 97.06 85 PRO A C 1
ATOM 634 O O . PRO A 1 85 ? 10.391 -2.393 6.688 1 97.06 85 PRO A O 1
ATOM 637 N N . ASP A 1 86 ? 11.742 -2.375 8.406 1 95.31 86 ASP A N 1
ATOM 638 C CA . ASP A 1 86 ? 10.992 -1.36 9.148 1 95.31 86 ASP A CA 1
ATOM 639 C C . ASP A 1 86 ? 11.742 -0.032 9.172 1 95.31 86 ASP A C 1
ATOM 641 O O . ASP A 1 86 ? 11.383 0.881 9.914 1 95.31 86 ASP A O 1
ATOM 645 N N . GLY A 1 87 ? 12.766 0.1 8.367 1 95.81 87 GLY A N 1
ATOM 646 C CA . GLY A 1 87 ? 13.562 1.317 8.273 1 95.81 87 GLY A CA 1
ATOM 647 C C . GLY A 1 87 ? 12.977 2.334 7.309 1 95.81 87 GLY A C 1
ATOM 648 O O . GLY A 1 87 ? 11.836 2.193 6.863 1 95.81 87 GLY A O 1
ATOM 649 N N . PRO A 1 88 ? 13.742 3.291 6.945 1 96 88 PRO A N 1
ATOM 650 C CA . PRO A 1 88 ? 13.266 4.422 6.141 1 96 88 PRO A CA 1
ATOM 651 C C . PRO A 1 88 ? 12.867 4.008 4.727 1 96 88 PRO A C 1
ATOM 653 O O . PRO A 1 88 ? 12.008 4.645 4.113 1 96 88 PRO A O 1
ATOM 656 N N . ASP A 1 89 ? 13.508 3.018 4.207 1 96.5 89 ASP A N 1
ATOM 657 C CA . ASP A 1 89 ? 13.219 2.668 2.82 1 96.5 89 ASP A CA 1
ATOM 658 C C . ASP A 1 89 ? 12.32 1.434 2.738 1 96.5 89 ASP A C 1
ATOM 660 O O . ASP A 1 89 ? 12.086 0.899 1.653 1 96.5 89 ASP A O 1
ATOM 664 N N . LEU A 1 90 ? 11.93 0.905 3.826 1 98.19 90 LEU A N 1
ATOM 665 C CA . LEU A 1 90 ? 11.062 -0.264 3.916 1 98.19 90 LEU A CA 1
ATOM 666 C C . LEU A 1 90 ? 11.633 -1.43 3.119 1 98.19 90 LEU A C 1
ATOM 668 O O . LEU A 1 90 ? 10.906 -2.098 2.379 1 98.19 90 LEU A O 1
ATOM 672 N N . SER A 1 91 ? 12.906 -1.597 3.225 1 98.25 91 SER A N 1
ATOM 673 C CA . SER A 1 91 ? 13.594 -2.664 2.512 1 98.25 91 SER A CA 1
ATOM 674 C C . SER A 1 91 ? 14.578 -3.393 3.426 1 98.25 91 SER A C 1
ATOM 676 O O . SER A 1 91 ? 14.82 -2.957 4.555 1 98.25 91 SER A O 1
ATOM 678 N N . CYS A 1 92 ? 15.078 -4.492 3.012 1 98 92 CYS A N 1
ATOM 679 C CA . CYS A 1 92 ? 16.109 -5.266 3.707 1 98 92 CYS A CA 1
ATOM 680 C C . CYS A 1 92 ? 16.938 -6.07 2.725 1 98 92 CYS A C 1
ATOM 682 O O . CYS A 1 92 ? 16.562 -6.223 1.56 1 98 92 CYS A O 1
ATOM 684 N N . PRO A 1 93 ? 18.078 -6.461 3.182 1 97.62 93 PRO A N 1
ATOM 685 C CA . PRO A 1 93 ? 18.891 -7.301 2.289 1 97.62 93 PRO A CA 1
ATOM 686 C C . PRO A 1 93 ? 18.203 -8.625 1.945 1 97.62 93 PRO A C 1
ATOM 688 O O . PRO A 1 93 ? 17.547 -9.219 2.799 1 97.62 93 PRO A O 1
ATOM 691 N N . GLY A 1 94 ? 18.359 -9.016 0.684 1 98 94 GLY A N 1
ATOM 692 C CA . GLY A 1 94 ? 17.922 -10.359 0.334 1 98 94 GLY A CA 1
ATOM 693 C C . GLY A 1 94 ? 18.734 -11.445 1.009 1 98 94 GLY A C 1
ATOM 694 O O . GLY A 1 94 ? 19.641 -11.156 1.797 1 98 94 GLY A O 1
ATOM 695 N N . ILE A 1 95 ? 18.391 -12.664 0.763 1 98.12 95 ILE A N 1
ATOM 696 C CA . ILE A 1 95 ? 19.125 -13.797 1.324 1 98.12 95 ILE A CA 1
ATOM 697 C C . ILE A 1 95 ? 19.484 -14.781 0.212 1 98.12 95 ILE A C 1
ATOM 699 O O . ILE A 1 95 ? 18.891 -14.742 -0.871 1 98.12 95 ILE A O 1
ATOM 703 N N . GLY A 1 96 ? 20.484 -15.602 0.495 1 97.12 96 GLY A N 1
ATOM 704 C CA . GLY A 1 96 ? 20.859 -16.594 -0.493 1 97.12 96 GLY A CA 1
ATOM 705 C C . GLY A 1 96 ? 21.344 -15.984 -1.799 1 97.12 96 GLY A C 1
ATOM 706 O O . GLY A 1 96 ? 22.234 -15.133 -1.803 1 97.12 96 GLY A O 1
ATOM 707 N N . PRO A 1 97 ? 20.703 -16.391 -2.932 1 97.44 97 PRO A N 1
ATOM 708 C CA . PRO A 1 97 ? 21.172 -15.969 -4.254 1 97.44 97 PRO A CA 1
ATOM 709 C C . PRO A 1 97 ? 21.016 -14.461 -4.484 1 97.44 97 PRO A C 1
ATOM 711 O O . PRO A 1 97 ? 21.578 -13.922 -5.438 1 97.44 97 PRO A O 1
ATOM 714 N N . VAL A 1 98 ? 20.234 -13.828 -3.625 1 98 98 VAL A N 1
ATOM 715 C CA . VAL A 1 98 ? 20.016 -12.406 -3.846 1 98 98 VAL A CA 1
ATOM 716 C C . VAL A 1 98 ? 20.484 -11.609 -2.631 1 98 98 VAL A C 1
ATOM 718 O O . VAL A 1 98 ? 19.953 -10.539 -2.33 1 98 98 VAL A O 1
ATOM 721 N N . ALA A 1 99 ? 21.359 -12.086 -1.888 1 96.5 99 ALA A N 1
ATOM 722 C CA . ALA A 1 99 ? 21.875 -11.453 -0.674 1 96.5 99 ALA A CA 1
ATOM 723 C C . ALA A 1 99 ? 22.453 -10.07 -0.975 1 96.5 99 ALA A C 1
ATOM 725 O O . ALA A 1 99 ? 22.547 -9.227 -0.082 1 96.5 99 ALA A O 1
ATOM 726 N N . HIS A 1 100 ? 22.781 -9.805 -2.184 1 94.62 100 HIS A N 1
ATOM 727 C CA . HIS A 1 100 ? 23.422 -8.562 -2.562 1 94.62 100 HIS A CA 1
ATOM 728 C C . HIS A 1 100 ? 22.406 -7.5 -2.951 1 94.62 100 HIS A C 1
ATOM 730 O O . HIS A 1 100 ? 22.766 -6.359 -3.252 1 94.62 100 HIS A O 1
ATOM 736 N N . VAL A 1 101 ? 21.188 -7.871 -2.957 1 96.06 101 VAL A N 1
ATOM 737 C CA . VAL A 1 101 ? 20.141 -6.977 -3.414 1 96.06 101 VAL A CA 1
ATOM 738 C C . VAL A 1 101 ? 19.281 -6.531 -2.225 1 96.06 101 VAL A C 1
ATOM 740 O O . VAL A 1 101 ? 18.953 -7.344 -1.359 1 96.06 101 VAL A O 1
ATOM 743 N N . ARG A 1 102 ? 19.016 -5.191 -2.115 1 97 102 ARG A N 1
ATOM 744 C CA . ARG A 1 102 ? 18.016 -4.715 -1.161 1 97 102 ARG A CA 1
ATOM 745 C C . ARG A 1 102 ? 16.609 -4.883 -1.711 1 97 102 ARG A C 1
ATOM 747 O O . ARG A 1 102 ? 16.328 -4.5 -2.848 1 97 102 ARG A O 1
ATOM 754 N N . ILE A 1 103 ? 15.742 -5.453 -0.979 1 98.31 103 ILE A N 1
ATOM 755 C CA . ILE A 1 103 ? 14.406 -5.812 -1.456 1 98.31 103 ILE A CA 1
ATOM 756 C C . ILE A 1 103 ? 13.359 -4.969 -0.734 1 98.31 103 ILE A C 1
ATOM 758 O O . ILE A 1 103 ? 13.227 -5.047 0.489 1 98.31 103 ILE A O 1
ATOM 762 N N . PRO A 1 104 ? 12.648 -4.102 -1.51 1 98.62 104 PRO A N 1
ATOM 763 C CA . PRO A 1 104 ? 11.508 -3.432 -0.887 1 98.62 104 PRO A CA 1
ATOM 764 C C . PRO A 1 104 ? 10.43 -4.414 -0.417 1 98.62 104 PRO A C 1
ATOM 766 O O . PRO A 1 104 ? 10.133 -5.387 -1.112 1 98.62 104 PRO A O 1
ATOM 769 N N . VAL A 1 105 ? 9.883 -4.156 0.739 1 98.81 105 VAL A N 1
ATOM 770 C CA . VAL A 1 105 ? 8.938 -5.094 1.33 1 98.81 105 VAL A CA 1
ATOM 771 C C . VAL A 1 105 ? 7.605 -4.387 1.587 1 98.81 105 VAL A C 1
ATOM 773 O O . VAL A 1 105 ? 7.582 -3.256 2.076 1 98.81 105 VAL A O 1
ATOM 776 N N . ALA A 1 106 ? 6.543 -5.02 1.2 1 98.81 106 ALA A N 1
ATOM 777 C CA . ALA A 1 106 ? 5.18 -4.562 1.465 1 98.81 106 ALA A CA 1
ATOM 778 C C . ALA A 1 106 ? 4.535 -5.379 2.582 1 98.81 106 ALA A C 1
ATOM 780 O O . ALA A 1 106 ? 4.57 -6.609 2.559 1 98.81 106 ALA A O 1
ATOM 781 N N . GLY A 1 107 ? 3.939 -4.695 3.572 1 98.25 107 GLY A N 1
ATOM 782 C CA . GLY A 1 107 ? 3.303 -5.43 4.656 1 98.25 107 GLY A CA 1
ATOM 783 C C . GLY A 1 107 ? 3.01 -4.566 5.867 1 98.25 107 GLY A C 1
ATOM 784 O O . 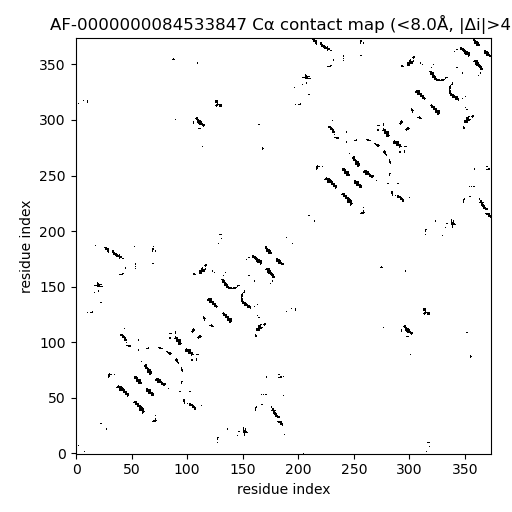GLY A 1 107 ? 2.561 -3.428 5.734 1 98.25 107 GLY A O 1
ATOM 785 N N . LEU A 1 108 ? 3.285 -5.105 7.043 1 97.12 108 LEU A N 1
ATOM 786 C CA . LEU A 1 108 ? 2.906 -4.543 8.336 1 97.12 108 LEU A CA 1
ATOM 787 C C . LEU A 1 108 ? 3.48 -3.141 8.508 1 97.12 108 LEU A C 1
ATOM 789 O O . LEU A 1 108 ? 2.818 -2.26 9.062 1 97.12 108 LEU A O 1
ATOM 793 N N . TRP A 1 109 ? 4.613 -2.852 8.023 1 97.25 109 TRP A N 1
ATOM 794 C CA . TRP A 1 109 ? 5.289 -1.583 8.273 1 97.25 109 TRP A CA 1
ATOM 795 C C . TRP A 1 109 ? 5.008 -0.585 7.156 1 97.25 109 TRP A C 1
ATOM 797 O O . TRP A 1 109 ? 5.504 0.543 7.18 1 97.25 109 TRP A O 1
ATOM 807 N N . GLY A 1 110 ? 4.223 -1.066 6.203 1 98.19 110 GLY A N 1
ATOM 808 C CA . GLY A 1 110 ? 3.896 -0.231 5.055 1 98.19 110 GLY A CA 1
ATOM 809 C C . GLY A 1 110 ? 4.402 -0.797 3.742 1 98.19 110 GLY A C 1
ATOM 810 O O . GLY A 1 110 ? 4.539 -2.014 3.598 1 98.19 110 GLY A O 1
ATOM 811 N N . GLY A 1 111 ? 4.57 0.147 2.766 1 98.38 111 GLY A N 1
ATOM 812 C CA . GLY A 1 111 ? 4.953 -0.292 1.434 1 98.38 111 GLY A CA 1
ATOM 813 C C . GLY A 1 111 ? 3.797 -0.874 0.643 1 98.38 111 GLY A C 1
ATOM 814 O O . GLY A 1 111 ? 2.674 -0.955 1.144 1 98.38 111 GLY A O 1
ATOM 815 N N . GLY A 1 112 ? 4.113 -1.276 -0.568 1 98.5 112 GLY A N 1
ATOM 816 C CA . GLY A 1 112 ? 3.119 -1.85 -1.463 1 98.5 112 GLY A CA 1
ATOM 817 C C . GLY A 1 112 ? 3.723 -2.432 -2.729 1 98.5 112 GLY A C 1
ATOM 818 O O . GLY A 1 112 ? 4.855 -2.109 -3.088 1 98.5 112 GLY A O 1
ATOM 819 N N . LEU A 1 113 ? 2.965 -3.236 -3.35 1 98.81 113 LEU A N 1
ATOM 820 C CA . LEU A 1 113 ? 3.375 -3.893 -4.586 1 98.81 113 LEU A CA 1
ATOM 821 C C . LEU A 1 113 ? 2.752 -3.209 -5.797 1 98.81 113 LEU A C 1
ATOM 823 O O . LEU A 1 113 ? 1.962 -2.273 -5.652 1 98.81 113 LEU A O 1
ATOM 827 N N . HIS A 1 114 ? 3.213 -3.654 -6.957 1 98.75 114 HIS A N 1
ATOM 828 C CA . HIS A 1 114 ? 2.605 -3.143 -8.18 1 98.75 114 HIS A CA 1
ATOM 829 C C . HIS A 1 114 ? 1.137 -3.545 -8.281 1 98.75 114 HIS A C 1
ATOM 831 O O . HIS A 1 114 ? 0.783 -4.691 -7.996 1 98.75 114 HIS A O 1
ATOM 837 N N . THR A 1 115 ? 0.316 -2.639 -8.734 1 98 115 THR A N 1
ATOM 838 C CA . THR A 1 115 ? -1.105 -2.943 -8.859 1 98 115 THR A CA 1
ATOM 839 C C . THR A 1 115 ? -1.448 -3.367 -10.281 1 98 115 THR A C 1
ATOM 841 O O . THR A 1 115 ? -2.553 -3.852 -10.539 1 98 115 THR A O 1
ATOM 844 N N . GLY A 1 116 ? -0.53 -3.178 -11.164 1 96.81 116 GLY A N 1
ATOM 845 C CA . GLY A 1 116 ? -0.713 -3.566 -12.555 1 96.81 116 GLY A CA 1
ATOM 846 C C . GLY A 1 116 ? 0.431 -4.402 -13.102 1 96.81 116 GLY A C 1
ATOM 847 O O . GLY A 1 116 ? 1.519 -4.426 -12.523 1 96.81 116 GLY A O 1
ATOM 848 N N . ALA A 1 117 ? 0.189 -5.055 -14.141 1 95.31 117 ALA A N 1
ATOM 849 C CA . ALA A 1 117 ? 1.191 -5.852 -14.844 1 95.31 117 ALA A CA 1
ATOM 850 C C . ALA A 1 117 ? 0.992 -5.77 -16.359 1 95.31 117 ALA A C 1
ATOM 852 O O . ALA A 1 117 ? -0.001 -5.211 -16.828 1 95.31 117 ALA A O 1
ATOM 853 N N . ARG A 1 118 ? 2.012 -6.293 -17.031 1 89.25 118 ARG A N 1
ATOM 854 C CA . ARG A 1 118 ? 1.923 -6.316 -18.5 1 89.25 118 ARG A CA 1
ATOM 855 C C . ARG A 1 118 ? 0.685 -7.078 -18.953 1 89.25 118 ARG A C 1
ATOM 857 O O . ARG A 1 118 ? 0.257 -8.031 -18.297 1 89.25 118 ARG A O 1
ATOM 864 N N . GLY A 1 119 ? 0.168 -6.668 -20.094 1 88.81 119 GLY A N 1
ATOM 865 C CA . GLY A 1 119 ? -1.04 -7.281 -20.609 1 88.81 119 GLY A CA 1
ATOM 866 C C . GLY A 1 119 ? -2.311 -6.598 -20.141 1 88.81 119 GLY A C 1
ATOM 867 O O . GLY A 1 119 ? -3.414 -7.066 -20.422 1 88.81 119 GLY A O 1
ATOM 868 N N . GLY A 1 120 ? -2.119 -5.566 -19.375 1 90 120 GLY A N 1
ATOM 869 C CA . GLY A 1 120 ? -3.262 -4.773 -18.953 1 90 120 GLY A CA 1
ATOM 870 C C . GLY A 1 120 ? -3.936 -5.316 -17.703 1 90 120 GLY A C 1
ATOM 871 O O . GLY A 1 120 ? -5.059 -4.93 -17.375 1 90 120 GLY A O 1
ATOM 872 N N . TRP A 1 121 ? -3.242 -6.207 -17.031 1 94.06 121 TRP A N 1
ATOM 873 C CA . TRP A 1 121 ? -3.801 -6.785 -15.82 1 94.06 121 TRP A CA 1
ATOM 874 C C . TRP A 1 121 ? -3.727 -5.797 -14.664 1 94.06 121 TRP A C 1
ATOM 876 O O . TRP A 1 121 ? -2.73 -5.09 -14.508 1 94.06 121 TRP A O 1
ATOM 886 N N . GLY A 1 122 ? -4.754 -5.766 -13.82 1 95.88 122 GLY A N 1
ATOM 887 C CA . GLY A 1 122 ? -4.801 -4.977 -12.602 1 95.88 122 GLY A CA 1
ATOM 888 C C . GLY A 1 122 ? -5.441 -5.715 -11.438 1 95.88 122 GLY A C 1
ATOM 889 O O . GLY A 1 122 ? -6.188 -6.676 -11.641 1 95.88 122 GLY A O 1
ATOM 890 N N . ILE A 1 123 ? -5.09 -5.234 -10.266 1 96.25 123 ILE A N 1
ATOM 891 C CA . ILE A 1 123 ? -5.766 -5.801 -9.102 1 96.25 123 ILE A CA 1
ATOM 892 C C . ILE A 1 123 ? -6.363 -4.684 -8.258 1 96.25 123 ILE A C 1
ATOM 894 O O . ILE A 1 123 ? -5.895 -3.541 -8.305 1 96.25 123 ILE A O 1
ATOM 898 N N . GLU A 1 124 ? -7.348 -5.066 -7.527 1 94 124 GLU A N 1
ATOM 899 C CA . GLU A 1 124 ? -7.965 -4.207 -6.523 1 94 124 GLU A CA 1
ATOM 900 C C . GLU A 1 124 ? -8.242 -4.977 -5.234 1 94 124 GLU A C 1
ATOM 902 O O . GLU A 1 124 ? -8.734 -6.105 -5.277 1 94 124 GLU A O 1
ATOM 907 N N . VAL A 1 125 ? -7.832 -4.387 -4.141 1 95.12 125 VAL A N 1
ATOM 908 C CA . VAL A 1 125 ? -8.18 -4.938 -2.836 1 95.12 125 VAL A CA 1
ATOM 909 C C . VAL A 1 125 ? -9.359 -4.164 -2.244 1 95.12 125 VAL A C 1
ATOM 911 O O . VAL A 1 125 ? -9.258 -2.957 -2.01 1 95.12 125 VAL A O 1
ATOM 914 N N . ILE A 1 126 ? -10.445 -4.859 -2.008 1 92.88 126 ILE A N 1
ATOM 915 C CA . ILE A 1 126 ? -11.641 -4.176 -1.52 1 92.88 126 ILE A CA 1
ATOM 916 C C . ILE A 1 126 ? -12.164 -4.879 -0.271 1 92.88 126 ILE A C 1
ATOM 918 O O . ILE A 1 126 ? -11.828 -6.039 -0.019 1 92.88 126 ILE A O 1
ATOM 922 N N . SER A 1 127 ? -12.945 -4.172 0.481 1 91.75 127 SER A N 1
ATOM 923 C CA . SER A 1 127 ? -13.477 -4.734 1.718 1 91.75 127 SER A CA 1
ATOM 924 C C . SER A 1 127 ? -14.961 -4.438 1.865 1 91.75 127 SER A C 1
ATOM 926 O O . SER A 1 127 ? -15.383 -3.793 2.83 1 91.75 127 SER A O 1
ATOM 928 N N . PRO A 1 128 ? -15.797 -5.008 1.02 1 86.25 128 PRO A N 1
ATOM 929 C CA . PRO A 1 128 ? -17.234 -4.773 1.146 1 86.25 128 PRO A CA 1
ATOM 930 C C . PRO A 1 128 ? -17.812 -5.336 2.443 1 86.25 128 PRO A C 1
ATOM 932 O O . PRO A 1 128 ? -18.859 -4.871 2.912 1 86.25 128 PRO A O 1
ATOM 935 N N . GLU A 1 129 ? -17.188 -6.344 2.982 1 86.06 129 GLU A N 1
ATOM 936 C CA . GLU A 1 129 ? -17.531 -6.926 4.277 1 86.06 129 GLU A CA 1
ATOM 937 C C . GLU A 1 129 ? -16.391 -6.738 5.285 1 86.06 129 GLU A C 1
ATOM 939 O O . GLU A 1 129 ? -15.992 -7.688 5.957 1 86.06 129 GLU A O 1
ATOM 944 N N . TRP A 1 130 ? -15.969 -5.613 5.34 1 86.88 130 TRP A N 1
ATOM 945 C CA . TRP A 1 130 ? -14.891 -5.34 6.281 1 86.88 130 TRP A CA 1
ATOM 946 C C . TRP A 1 130 ? -15.164 -6.004 7.629 1 86.88 130 TRP A C 1
ATOM 948 O O . TRP A 1 130 ? -16.297 -5.965 8.133 1 86.88 130 TRP A O 1
ATOM 958 N N . PRO A 1 131 ? -14.164 -6.648 8.195 1 88.19 131 PRO A N 1
ATOM 959 C CA . PRO A 1 131 ? -12.719 -6.488 8.023 1 88.19 131 PRO A CA 1
ATOM 960 C C . PRO A 1 131 ? -12.133 -7.492 7.035 1 88.19 131 PRO A C 1
ATOM 962 O O . PRO A 1 131 ? -10.914 -7.535 6.844 1 88.19 131 PRO A O 1
ATOM 965 N N . SER A 1 132 ? -12.977 -8.25 6.352 1 89.25 132 SER A N 1
ATOM 966 C CA . SER A 1 132 ? -12.453 -9.164 5.344 1 89.25 132 SER A CA 1
ATOM 967 C C . SER A 1 132 ? -12.039 -8.414 4.082 1 89.25 132 SER A C 1
ATOM 969 O O . SER A 1 132 ? -12.656 -7.418 3.715 1 89.25 132 SER A O 1
ATOM 971 N N . HIS A 1 133 ? -11.016 -8.93 3.441 1 93.69 133 HIS A N 1
ATOM 972 C CA . HIS A 1 133 ? -10.539 -8.344 2.197 1 93.69 133 HIS A CA 1
ATOM 973 C C . HIS A 1 133 ? -10.734 -9.297 1.022 1 93.69 133 HIS A C 1
ATOM 975 O O . HIS A 1 133 ? -10.539 -10.5 1.157 1 93.69 133 HIS A O 1
ATOM 981 N N . ARG A 1 134 ? -11.109 -8.688 -0.03 1 94.5 134 ARG A N 1
ATOM 982 C CA . ARG A 1 134 ? -11.172 -9.414 -1.293 1 94.5 134 ARG A CA 1
ATOM 983 C C . ARG A 1 134 ? -10.172 -8.859 -2.301 1 94.5 134 ARG A C 1
ATOM 985 O O . ARG A 1 134 ? -10.008 -7.641 -2.402 1 94.5 134 ARG A O 1
ATOM 992 N N . VAL A 1 135 ? -9.508 -9.781 -2.975 1 96.38 135 VAL A N 1
ATOM 993 C CA . VAL A 1 135 ? -8.609 -9.375 -4.047 1 96.38 135 VAL A CA 1
ATOM 994 C C . VAL A 1 135 ? -9.25 -9.664 -5.402 1 96.38 135 VAL A C 1
ATOM 996 O O . VAL A 1 135 ? -9.594 -10.805 -5.703 1 96.38 135 VAL A O 1
ATOM 999 N N . LEU A 1 136 ? -9.438 -8.594 -6.129 1 94.94 136 LEU A N 1
ATOM 1000 C CA . LEU A 1 136 ? -10.023 -8.695 -7.465 1 94.94 136 LEU A CA 1
ATOM 1001 C C . LEU A 1 136 ? -8.953 -8.531 -8.539 1 94.94 136 LEU A C 1
ATOM 1003 O O . LEU A 1 136 ? -8.07 -7.676 -8.414 1 94.94 136 LEU A O 1
ATOM 1007 N N . MET A 1 137 ? -8.977 -9.344 -9.531 1 95.31 137 MET A N 1
ATOM 1008 C CA . MET A 1 137 ? -8.156 -9.203 -10.734 1 95.31 137 MET A CA 1
ATOM 1009 C C . MET A 1 137 ? -8.992 -8.75 -11.922 1 95.31 137 MET A C 1
ATOM 1011 O O . MET A 1 137 ? -10.086 -9.273 -12.148 1 95.31 137 MET A O 1
ATOM 1015 N N . THR A 1 138 ? -8.469 -7.766 -12.648 1 91.69 138 THR A N 1
ATOM 1016 C CA . THR A 1 138 ? -9.25 -7.242 -13.758 1 91.69 138 THR A CA 1
ATOM 1017 C C . THR A 1 138 ? -8.344 -6.836 -14.914 1 91.69 138 THR A C 1
ATOM 1019 O O . THR A 1 138 ? -7.133 -6.688 -14.742 1 91.69 138 THR A O 1
ATOM 1022 N N . THR A 1 139 ? -8.828 -6.711 -16.141 1 87.12 139 THR A N 1
ATOM 1023 C CA . THR A 1 139 ? -8.133 -6.16 -17.297 1 87.12 139 THR A CA 1
ATOM 1024 C C . THR A 1 139 ? -8.734 -4.816 -17.703 1 87.12 139 THR A C 1
ATOM 1026 O O . THR A 1 139 ? -8.297 -4.207 -18.672 1 87.12 139 THR A O 1
ATOM 1029 N N . GLY A 1 140 ? -9.656 -4.359 -17.031 1 76.5 140 GLY A N 1
ATOM 1030 C CA . GLY A 1 140 ? -10.359 -3.113 -17.281 1 76.5 140 GLY A CA 1
ATOM 1031 C C . GLY A 1 140 ? -11.258 -2.695 -16.125 1 76.5 140 GLY A C 1
ATOM 1032 O O . GLY A 1 140 ? -11.078 -3.162 -14.992 1 76.5 140 GLY A O 1
ATOM 1033 N N . PRO A 1 141 ? -12.219 -1.818 -16.5 1 72.81 141 PRO A N 1
ATOM 1034 C CA . PRO A 1 141 ? -13.125 -1.418 -15.43 1 72.81 141 PRO A CA 1
ATOM 1035 C C . PRO A 1 141 ? -13.93 -2.588 -14.875 1 72.81 141 PRO A C 1
ATOM 1037 O O . PRO A 1 141 ? -14.367 -3.463 -15.633 1 72.81 141 PRO A O 1
ATOM 1040 N N . TRP A 1 142 ? -13.859 -2.883 -13.625 1 66.94 142 TRP A N 1
ATOM 1041 C CA . TRP A 1 142 ? -14.492 -4.039 -13 1 66.94 142 TRP A CA 1
ATOM 1042 C C . TRP A 1 142 ? -16 -3.85 -12.898 1 66.94 142 TRP A C 1
ATOM 1044 O O . TRP A 1 142 ? -16.625 -4.281 -11.922 1 66.94 142 TRP A O 1
ATOM 1054 N N . THR A 1 143 ? -16.562 -3.211 -13.836 1 68.25 143 THR A N 1
ATOM 1055 C CA . THR A 1 143 ? -18 -3.02 -13.766 1 68.25 143 THR A CA 1
ATOM 1056 C C . THR A 1 143 ? -18.734 -4.055 -14.617 1 68.25 143 THR A C 1
ATOM 1058 O O . THR A 1 143 ? -19.969 -4.09 -14.641 1 68.25 143 THR A O 1
ATOM 1061 N N . GLY A 1 144 ? -18.047 -4.895 -15.133 1 74.19 144 GLY A N 1
ATOM 1062 C CA . GLY A 1 144 ? -18.672 -5.91 -15.961 1 74.19 144 GLY A CA 1
ATOM 1063 C C . GLY A 1 144 ? -19.047 -7.16 -15.188 1 74.19 144 GLY A C 1
ATOM 1064 O O . GLY A 1 144 ? -19.453 -7.074 -14.023 1 74.19 144 GLY A O 1
ATOM 1065 N N . GLU A 1 145 ? -19.125 -8.289 -15.891 1 79.62 145 GLU A N 1
ATOM 1066 C CA . GLU A 1 145 ? -19.578 -9.555 -15.336 1 79.62 145 GLU A CA 1
ATOM 1067 C C . GLU A 1 145 ? -18.453 -10.273 -14.602 1 79.62 145 GLU A C 1
ATOM 1069 O O . GLU A 1 145 ? -17.359 -10.414 -15.125 1 79.62 145 GLU A O 1
ATOM 1074 N N . HIS A 1 146 ? -18.812 -10.695 -13.375 1 84.19 146 HIS A N 1
ATOM 1075 C CA . HIS A 1 146 ? -17.875 -11.5 -12.602 1 84.19 146 HIS A CA 1
ATOM 1076 C C . HIS A 1 146 ? -17.516 -12.781 -13.336 1 84.19 146 HIS A C 1
ATOM 1078 O O . HIS A 1 146 ? -18.391 -13.445 -13.898 1 84.19 146 HIS A O 1
ATOM 1084 N N . GLY A 1 147 ? -16.203 -13.109 -13.305 1 82.44 147 GLY A N 1
ATOM 1085 C CA . GLY A 1 147 ? -15.734 -14.312 -13.977 1 82.44 147 GLY A CA 1
ATOM 1086 C C . GLY A 1 147 ? -15.398 -14.094 -15.438 1 82.44 147 GLY A C 1
ATOM 1087 O O . GLY A 1 147 ? -14.773 -14.953 -16.078 1 82.44 147 GLY A O 1
ATOM 1088 N N . LYS A 1 148 ? -15.859 -12.93 -15.906 1 85 148 LYS A N 1
ATOM 1089 C CA . LYS A 1 148 ? -15.555 -12.594 -17.297 1 85 148 LYS A CA 1
ATOM 1090 C C . LYS A 1 148 ? -14.703 -11.328 -17.375 1 85 148 LYS A C 1
ATOM 1092 O O . LYS A 1 148 ? -13.523 -11.383 -17.734 1 85 148 LYS A O 1
ATOM 1097 N N . ASP A 1 149 ? -15.219 -10.305 -16.781 1 86 149 ASP A N 1
ATOM 1098 C CA . ASP A 1 149 ? -14.547 -9.008 -16.875 1 86 149 ASP A CA 1
ATOM 1099 C C . ASP A 1 149 ? -13.656 -8.766 -15.648 1 86 149 ASP A C 1
ATOM 1101 O O . ASP A 1 149 ? -12.758 -7.93 -15.688 1 86 149 ASP A O 1
ATOM 1105 N N . TRP A 1 150 ? -13.969 -9.445 -14.602 1 90.81 150 TRP A N 1
ATOM 1106 C CA . TRP A 1 150 ? -13.18 -9.391 -13.375 1 90.81 150 TRP A CA 1
ATOM 1107 C C . TRP A 1 150 ? -13.32 -10.68 -12.578 1 90.81 150 TRP A C 1
ATOM 1109 O O . TRP A 1 150 ? -14.258 -11.453 -12.797 1 90.81 150 TRP A O 1
ATOM 1119 N N . HIS A 1 151 ? -12.352 -10.883 -11.742 1 93.19 151 HIS A N 1
ATOM 1120 C CA . HIS A 1 151 ? -12.297 -12.133 -11 1 93.19 151 HIS A CA 1
ATOM 1121 C C . HIS A 1 151 ? -12.008 -11.891 -9.523 1 93.19 151 HIS A C 1
ATOM 1123 O O . HIS A 1 151 ? -11.039 -11.211 -9.18 1 93.19 151 HIS A O 1
ATOM 1129 N N . HIS A 1 152 ? -12.891 -12.375 -8.672 1 94.94 152 HIS A N 1
ATOM 1130 C CA . HIS A 1 152 ? -12.586 -12.484 -7.25 1 94.94 152 HIS A CA 1
ATOM 1131 C C . HIS A 1 152 ? -11.641 -13.648 -6.977 1 94.94 152 HIS A C 1
ATOM 1133 O O . HIS A 1 152 ? -12.078 -14.797 -6.879 1 94.94 152 HIS A O 1
ATOM 1139 N N . ILE A 1 153 ? -10.352 -13.352 -6.746 1 95 153 ILE A N 1
ATOM 1140 C CA . ILE A 1 153 ? -9.383 -14.438 -6.824 1 95 153 ILE A CA 1
ATOM 1141 C C . ILE A 1 153 ? -8.938 -14.844 -5.422 1 95 153 ILE A C 1
ATOM 1143 O O . ILE A 1 153 ? -8.336 -15.898 -5.234 1 95 153 ILE A O 1
ATOM 1147 N N . PHE A 1 154 ? -9.234 -14.055 -4.492 1 95.75 154 PHE A N 1
ATOM 1148 C CA . PHE A 1 154 ? -8.789 -14.367 -3.137 1 95.75 154 PHE A CA 1
ATOM 1149 C C . PHE A 1 154 ? -9.688 -13.695 -2.107 1 95.75 154 PHE A C 1
ATOM 1151 O O . PHE A 1 154 ? -10.078 -12.539 -2.27 1 95.75 154 PHE A O 1
ATOM 1158 N N . HIS A 1 155 ? -9.992 -14.383 -1.087 1 93.88 155 HIS A N 1
ATOM 1159 C CA . HIS A 1 155 ? -10.805 -13.898 0.021 1 93.88 155 HIS A CA 1
ATOM 1160 C C . HIS A 1 155 ? -10.062 -14.031 1.348 1 93.88 155 HIS A C 1
ATOM 1162 O O . HIS A 1 155 ? -9.922 -15.133 1.877 1 93.88 155 HIS A O 1
ATOM 1168 N N . ALA A 1 156 ? -9.609 -12.945 1.84 1 91.69 156 ALA A N 1
ATOM 1169 C CA . ALA A 1 156 ? -8.898 -12.938 3.113 1 91.69 156 ALA A CA 1
ATOM 1170 C C . ALA A 1 156 ? -9.867 -12.797 4.285 1 91.69 156 ALA A C 1
ATOM 1172 O O . ALA A 1 156 ? -10.195 -11.68 4.695 1 91.69 156 ALA A O 1
ATOM 1173 N N . SER A 1 157 ? -10.242 -13.914 4.891 1 87.38 157 SER A N 1
ATOM 1174 C CA . SER A 1 157 ? -11.234 -13.852 5.961 1 87.38 157 SER A CA 1
ATOM 1175 C C . SER A 1 157 ? -10.727 -14.547 7.223 1 87.38 157 SER A C 1
ATOM 1177 O O . SER A 1 157 ? -11.266 -14.336 8.312 1 87.38 157 SER A O 1
ATOM 1179 N N . TRP A 1 158 ? -9.656 -15.289 7.102 1 84.75 158 TRP A N 1
ATOM 1180 C CA . TRP A 1 158 ? -9.227 -16.094 8.242 1 84.75 158 TRP A CA 1
ATOM 1181 C C . TRP A 1 158 ? -8.039 -15.43 8.945 1 84.75 158 TRP A C 1
ATOM 1183 O O . TRP A 1 158 ? -7.938 -15.484 10.18 1 84.75 158 TRP A O 1
ATOM 1193 N N . SER A 1 159 ? -7.203 -14.859 8.188 1 92 159 SER A N 1
ATOM 1194 C CA . SER A 1 159 ? -6.016 -14.203 8.734 1 92 159 SER A CA 1
ATOM 1195 C C . SER A 1 159 ? -5.91 -12.766 8.234 1 92 159 SER A C 1
ATOM 1197 O O . SER A 1 159 ? -6.66 -12.352 7.352 1 92 159 SER A O 1
ATOM 1199 N N . GLU A 1 160 ? -5.074 -12.062 8.891 1 93.38 160 GLU A N 1
ATOM 1200 C CA . GLU A 1 160 ? -4.953 -10.641 8.602 1 93.38 160 GLU A CA 1
ATOM 1201 C C . GLU A 1 160 ? -4.285 -10.406 7.246 1 93.38 160 GLU A C 1
ATOM 1203 O O . GLU A 1 160 ? -3.254 -11.016 6.945 1 93.38 160 GLU A O 1
ATOM 1208 N N . PHE A 1 161 ? -4.871 -9.594 6.406 1 96.62 161 PHE A N 1
ATOM 1209 C CA . PHE A 1 161 ? -4.316 -9.211 5.113 1 96.62 161 PHE A CA 1
ATOM 1210 C C . PHE A 1 161 ? -3.025 -8.422 5.289 1 96.62 161 PHE A C 1
ATOM 1212 O O . PHE A 1 161 ? -2.938 -7.551 6.156 1 96.62 161 PHE A O 1
ATOM 1219 N N . ARG A 1 162 ? -1.954 -8.719 4.441 1 98.25 162 ARG A N 1
ATOM 1220 C CA . ARG A 1 162 ? -0.679 -8.016 4.508 1 98.25 162 ARG A CA 1
ATOM 1221 C C . ARG A 1 162 ? -0.426 -7.227 3.225 1 98.25 162 ARG A C 1
ATOM 1223 O O . ARG A 1 162 ? -0.208 -6.016 3.268 1 98.25 162 ARG A O 1
ATOM 1230 N N . ALA A 1 163 ? -0.513 -7.93 2.105 1 98.5 163 ALA A N 1
ATOM 1231 C CA . ALA A 1 163 ? -0.172 -7.297 0.833 1 98.5 163 ALA A CA 1
ATOM 1232 C C . ALA A 1 163 ? -0.7 -8.109 -0.344 1 98.5 163 ALA A C 1
ATOM 1234 O O . ALA A 1 163 ? -0.879 -9.328 -0.234 1 98.5 163 ALA A O 1
ATOM 1235 N N . ALA A 1 164 ? -0.915 -7.461 -1.44 1 98.69 164 ALA A N 1
ATOM 1236 C CA . ALA A 1 164 ? -1.247 -8.102 -2.711 1 98.69 164 ALA A CA 1
ATOM 1237 C C . ALA A 1 164 ? -0.754 -7.27 -3.891 1 98.69 164 ALA A C 1
ATOM 1239 O O . ALA A 1 164 ? -0.825 -6.039 -3.861 1 98.69 164 ALA A O 1
ATOM 1240 N N . GLY A 1 165 ? -0.324 -7.906 -4.883 1 98.56 165 GLY A N 1
ATOM 1241 C CA . GLY A 1 165 ? 0.089 -7.188 -6.078 1 98.56 165 GLY A CA 1
ATOM 1242 C C . GLY A 1 165 ? 1.029 -7.992 -6.961 1 98.56 165 GLY A C 1
ATOM 1243 O O . GLY A 1 165 ? 1.235 -9.188 -6.73 1 98.56 165 GLY A O 1
ATOM 1244 N N . PHE A 1 166 ? 1.524 -7.324 -7.992 1 98.56 166 PHE A N 1
ATOM 1245 C CA . PHE A 1 166 ? 2.402 -7.953 -8.969 1 98.56 166 PHE A CA 1
ATOM 1246 C C . PHE A 1 166 ? 3.865 -7.68 -8.641 1 98.56 166 PHE A C 1
ATOM 1248 O O . PHE A 1 166 ? 4.184 -6.688 -7.988 1 98.56 166 PHE A O 1
ATOM 1255 N N . SER A 1 167 ? 4.691 -8.578 -9.078 1 98.44 167 SER A N 1
ATOM 1256 C CA . SER A 1 167 ? 6.125 -8.305 -9.055 1 98.44 167 SER A CA 1
ATOM 1257 C C . SER A 1 167 ? 6.496 -7.203 -10.047 1 98.44 167 SER A C 1
ATOM 1259 O O . SER A 1 167 ? 5.738 -6.918 -10.977 1 98.44 167 SER A O 1
ATOM 1261 N N . PRO A 1 168 ? 7.684 -6.633 -9.852 1 97.69 168 PRO A N 1
ATOM 1262 C CA . PRO A 1 168 ? 8.133 -5.617 -10.797 1 97.69 168 PRO A CA 1
ATOM 1263 C C . PRO A 1 168 ? 8.234 -6.145 -12.227 1 97.69 168 PRO A C 1
ATOM 1265 O O . PRO A 1 168 ? 8.023 -5.395 -13.188 1 97.69 168 PRO A O 1
ATOM 1268 N N . THR A 1 169 ? 8.492 -7.391 -12.406 1 97.12 169 THR A N 1
ATOM 1269 C CA . THR A 1 169 ? 8.586 -7.961 -13.742 1 97.12 169 THR A CA 1
ATOM 1270 C C . THR A 1 169 ? 7.203 -8.125 -14.367 1 97.12 169 THR A C 1
ATOM 1272 O O . THR A 1 169 ? 7.074 -8.297 -15.578 1 97.12 169 THR A O 1
ATOM 1275 N N . GLY A 1 170 ? 6.219 -8.141 -13.547 1 96.88 170 GLY A N 1
ATOM 1276 C CA . GLY A 1 170 ? 4.855 -8.328 -14.016 1 96.88 170 GLY A CA 1
ATOM 1277 C C . GLY A 1 170 ? 4.496 -9.781 -14.242 1 96.88 170 GLY A C 1
ATOM 1278 O O . GLY A 1 170 ? 3.428 -10.086 -14.773 1 96.88 170 GLY A O 1
ATOM 1279 N N . ARG A 1 171 ? 5.316 -10.688 -13.773 1 97.38 171 ARG A N 1
ATOM 1280 C CA . ARG A 1 171 ? 5.105 -12.094 -14.109 1 97.38 171 ARG A CA 1
ATOM 1281 C C . ARG A 1 171 ? 4.543 -12.867 -12.914 1 97.38 171 ARG A C 1
ATOM 1283 O O . ARG A 1 171 ? 4.215 -14.047 -13.039 1 97.38 171 ARG A O 1
ATOM 1290 N N . THR A 1 172 ? 4.492 -12.289 -11.805 1 97.75 172 THR A N 1
ATOM 1291 C CA . THR A 1 172 ? 4.012 -12.953 -10.602 1 97.75 172 THR A CA 1
ATOM 1292 C C . THR A 1 172 ? 2.965 -12.102 -9.891 1 97.75 172 THR A C 1
ATOM 1294 O O . THR A 1 172 ? 3.129 -10.891 -9.766 1 97.75 172 THR A O 1
ATOM 1297 N N . LEU A 1 173 ? 1.938 -12.695 -9.477 1 97.94 173 LEU A N 1
ATOM 1298 C CA . LEU A 1 173 ? 0.922 -12.117 -8.602 1 97.94 173 LEU A CA 1
ATOM 1299 C C . LEU A 1 173 ? 0.958 -12.773 -7.223 1 97.94 173 LEU A C 1
ATOM 1301 O O . LEU A 1 173 ? 1.024 -14 -7.117 1 97.94 173 LEU A O 1
ATOM 1305 N N . ALA A 1 174 ? 0.944 -11.953 -6.195 1 98.5 174 ALA A N 1
ATOM 1306 C CA . ALA A 1 174 ? 1.026 -12.492 -4.84 1 98.5 174 ALA A CA 1
ATOM 1307 C C . ALA A 1 174 ? -0.079 -11.922 -3.957 1 98.5 174 ALA A C 1
ATOM 1309 O O . ALA A 1 174 ? -0.445 -10.75 -4.086 1 98.5 174 ALA A O 1
ATOM 1310 N N . VAL A 1 175 ? -0.57 -12.695 -3.096 1 98.19 175 VAL A N 1
ATOM 1311 C CA . VAL A 1 175 ? -1.389 -12.281 -1.96 1 98.19 175 VAL A CA 1
ATOM 1312 C C . VAL A 1 175 ? -0.796 -12.844 -0.667 1 98.19 175 VAL A C 1
ATOM 1314 O O . VAL A 1 175 ? -0.568 -14.047 -0.551 1 98.19 175 VAL A O 1
ATOM 1317 N N . ALA A 1 176 ? -0.584 -11.961 0.234 1 98.56 176 ALA A N 1
ATOM 1318 C CA . ALA A 1 176 ? 0.022 -12.359 1.503 1 98.56 176 ALA A CA 1
ATOM 1319 C C . ALA A 1 176 ? -0.888 -12.008 2.678 1 98.56 176 ALA A C 1
ATOM 1321 O O . ALA A 1 176 ? -1.413 -10.898 2.754 1 98.56 176 ALA A O 1
ATOM 1322 N N . THR A 1 177 ? -1.109 -12.914 3.562 1 97.88 177 THR A N 1
ATOM 1323 C CA . THR A 1 177 ? -1.748 -12.703 4.859 1 97.88 177 THR A CA 1
ATOM 1324 C C . THR A 1 177 ? -0.778 -13.008 5.996 1 97.88 177 THR A C 1
ATOM 1326 O O . THR A 1 177 ? 0.366 -13.398 5.754 1 97.88 177 THR A O 1
ATOM 1329 N N . SER A 1 178 ? -1.274 -12.883 7.203 1 97.75 178 SER A N 1
ATOM 1330 C CA . SER A 1 178 ? -0.414 -13.109 8.359 1 97.75 178 SER A CA 1
ATOM 1331 C C . SER A 1 178 ? -0.079 -14.594 8.516 1 97.75 178 SER A C 1
ATOM 1333 O O . SER A 1 178 ? 0.809 -14.953 9.297 1 97.75 178 SER A O 1
ATOM 1335 N N . SER A 1 179 ? -0.7 -15.438 7.68 1 97.12 179 SER A N 1
ATOM 1336 C CA . SER A 1 179 ? -0.467 -16.859 7.918 1 97.12 179 SER A CA 1
ATOM 1337 C C . SER A 1 179 ? -0.015 -17.562 6.645 1 97.12 179 SER A C 1
ATOM 1339 O O . SER A 1 179 ? 0.449 -18.703 6.695 1 97.12 179 SER A O 1
ATOM 1341 N N . ASP A 1 180 ? -0.146 -16.953 5.504 1 96.69 180 ASP A N 1
ATOM 1342 C CA . ASP A 1 180 ? 0.142 -17.703 4.289 1 96.69 180 ASP A CA 1
ATOM 1343 C C . ASP A 1 180 ? 0.452 -16.766 3.123 1 96.69 180 ASP A C 1
ATOM 1345 O O . ASP A 1 180 ? 0.218 -15.555 3.213 1 96.69 180 ASP A O 1
ATOM 1349 N N . LEU A 1 181 ? 1.04 -17.344 2.113 1 98 181 LEU A N 1
ATOM 1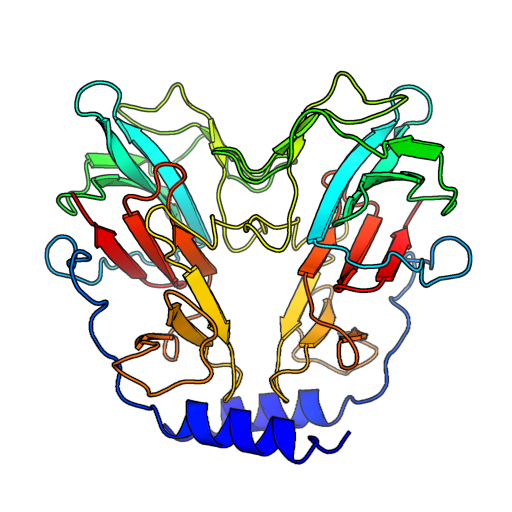350 C CA . LEU A 1 181 ? 1.372 -16.734 0.836 1 98 181 LEU A CA 1
ATOM 1351 C C . LEU A 1 181 ? 0.752 -17.5 -0.322 1 98 181 LEU A C 1
ATOM 1353 O O . LEU A 1 181 ? 0.852 -18.734 -0.375 1 98 181 LEU A O 1
ATOM 1357 N N . THR A 1 182 ? 0.013 -16.828 -1.152 1 97.81 182 THR A N 1
ATOM 1358 C CA . THR A 1 182 ? -0.523 -17.406 -2.377 1 97.81 182 THR A CA 1
ATOM 1359 C C . THR A 1 182 ? 0.096 -16.75 -3.605 1 97.81 182 THR A C 1
ATOM 1361 O O . THR A 1 182 ? 0.177 -15.523 -3.686 1 97.81 182 THR A O 1
ATOM 1364 N N . LEU A 1 183 ? 0.536 -17.609 -4.551 1 98.06 183 LEU A N 1
ATOM 1365 C CA . LEU A 1 183 ? 1.247 -17.109 -5.723 1 98.06 183 LEU A CA 1
ATOM 1366 C C . LEU A 1 183 ? 0.612 -17.625 -7.008 1 98.06 183 LEU A C 1
ATOM 1368 O O . LEU A 1 183 ? 0.18 -18.781 -7.07 1 98.06 183 LEU A O 1
ATOM 1372 N N . TRP A 1 184 ? 0.555 -16.766 -7.973 1 97.69 184 TRP A N 1
ATOM 1373 C CA . TRP A 1 184 ? 0.271 -17.125 -9.359 1 97.69 184 TRP A CA 1
ATOM 1374 C C . TRP A 1 184 ? 1.357 -16.609 -10.289 1 97.69 184 TRP A C 1
ATOM 1376 O O . TRP A 1 184 ? 1.956 -15.562 -10.031 1 97.69 184 TRP A O 1
ATOM 1386 N N . THR A 1 185 ? 1.617 -17.297 -11.359 1 97.44 185 THR A N 1
ATOM 1387 C CA . THR A 1 185 ? 2.676 -16.875 -12.266 1 97.44 185 THR A CA 1
ATOM 1388 C C . THR A 1 185 ? 2.254 -17.078 -13.719 1 97.44 185 THR A C 1
ATOM 1390 O O . THR A 1 185 ? 1.385 -17.906 -14.008 1 97.44 185 THR A O 1
ATOM 1393 N N . VAL A 1 186 ? 2.793 -16.172 -14.5 1 95.38 186 VAL A N 1
ATOM 1394 C CA . VAL A 1 186 ? 2.611 -16.375 -15.938 1 95.38 186 VAL A CA 1
ATOM 1395 C C . VAL A 1 186 ? 3.873 -16.984 -16.531 1 95.38 186 VAL A C 1
ATOM 1397 O O . VAL A 1 186 ? 4.059 -16.969 -17.75 1 95.38 186 VAL A O 1
ATOM 1400 N N . ALA A 1 187 ? 4.93 -17.484 -15.273 1 68.06 187 ALA A N 1
ATOM 1401 C CA . ALA A 1 187 ? 6.227 -18.047 -15.656 1 68.06 187 ALA A CA 1
ATOM 1402 C C . ALA A 1 187 ? 6.227 -18.469 -17.109 1 68.06 187 ALA A C 1
ATOM 1404 O O . ALA A 1 187 ? 5.168 -18.719 -17.703 1 68.06 187 ALA A O 1
ATOM 1405 N N . MET B 1 1 ? -19.938 -14.711 3.348 1 60.53 1 MET B N 1
ATOM 1406 C CA . MET B 1 1 ? -20.078 -15.32 4.668 1 60.53 1 MET B CA 1
ATOM 1407 C C . MET B 1 1 ? -20.531 -14.289 5.695 1 60.53 1 MET B C 1
ATOM 1409 O O . MET B 1 1 ? -20.188 -13.109 5.586 1 60.53 1 MET B O 1
ATOM 1413 N N . ALA B 1 2 ? -21.328 -14.75 6.562 1 64.31 2 ALA B N 1
ATOM 1414 C CA . ALA B 1 2 ? -21.844 -13.906 7.633 1 64.31 2 ALA B CA 1
ATOM 1415 C C . ALA B 1 2 ? -20.719 -13.453 8.562 1 64.31 2 ALA B C 1
ATOM 1417 O O . ALA B 1 2 ? -19.781 -14.211 8.82 1 64.31 2 ALA B O 1
ATOM 1418 N N . LEU B 1 3 ? -20.609 -12.141 8.891 1 76.5 3 LEU B N 1
ATOM 1419 C CA . LEU B 1 3 ? -19.688 -11.617 9.883 1 76.5 3 LEU B CA 1
ATOM 1420 C C . LEU B 1 3 ? -19.859 -12.328 11.227 1 76.5 3 LEU B C 1
ATOM 1422 O O . LEU B 1 3 ? -20.969 -12.648 11.617 1 76.5 3 LEU B O 1
ATOM 1426 N N . THR B 1 4 ? -18.766 -12.68 11.805 1 81.88 4 THR B N 1
ATOM 1427 C CA . THR B 1 4 ? -18.828 -13.172 13.172 1 81.88 4 THR B CA 1
ATOM 1428 C C . THR B 1 4 ? -19.375 -12.102 14.109 1 81.88 4 THR B C 1
ATOM 1430 O O . THR B 1 4 ? -19.359 -10.914 13.773 1 81.88 4 THR B O 1
ATOM 1433 N N . PRO B 1 5 ? -19.906 -12.508 15.203 1 82.94 5 PRO B N 1
ATOM 1434 C CA . PRO B 1 5 ? -20.359 -11.508 16.172 1 82.94 5 PRO B CA 1
ATOM 1435 C C . PRO B 1 5 ? -19.281 -10.484 16.516 1 82.94 5 PRO B C 1
ATOM 1437 O O . PRO B 1 5 ? -19.578 -9.297 16.656 1 82.94 5 PRO B O 1
ATOM 1440 N N . TYR B 1 6 ? -18.141 -10.984 16.625 1 81.38 6 TYR B N 1
ATOM 1441 C CA . TYR B 1 6 ? -17.016 -10.086 16.906 1 81.38 6 TYR B CA 1
ATOM 1442 C C . TYR B 1 6 ? -16.828 -9.078 15.781 1 81.38 6 TYR B C 1
ATOM 1444 O O . TYR B 1 6 ? -16.688 -7.875 16.031 1 81.38 6 TYR B O 1
ATOM 1452 N N . GLN B 1 7 ? -16.859 -9.555 14.594 1 80.62 7 GLN B N 1
ATOM 1453 C CA . GLN B 1 7 ? -16.688 -8.68 13.43 1 80.62 7 GLN B CA 1
ATOM 1454 C C . GLN B 1 7 ? -17.828 -7.668 13.328 1 80.62 7 GLN B C 1
ATOM 1456 O O . GLN B 1 7 ? -17.609 -6.512 12.961 1 80.62 7 GLN B O 1
ATOM 1461 N N . GLN B 1 8 ? -18.938 -8.07 13.727 1 82.44 8 GLN B N 1
ATOM 1462 C CA . GLN B 1 8 ? -20.078 -7.172 13.695 1 82.44 8 GLN B CA 1
ATOM 1463 C C . GLN B 1 8 ? -19.922 -6.047 14.711 1 82.44 8 GLN B C 1
ATOM 1465 O O . GLN B 1 8 ? -20.266 -4.895 14.43 1 82.44 8 GLN B O 1
ATOM 1470 N N . GLN B 1 9 ? -19.438 -6.434 15.812 1 82.25 9 GLN B N 1
ATOM 1471 C CA . GLN B 1 9 ? -19.219 -5.422 16.844 1 82.25 9 GLN B CA 1
ATOM 1472 C C . GLN B 1 9 ? -18.188 -4.395 16.375 1 82.25 9 GLN B C 1
ATOM 1474 O O . GLN B 1 9 ? -18.344 -3.197 16.625 1 82.25 9 GLN B O 1
ATOM 1479 N N . LEU B 1 10 ? -17.125 -4.898 15.719 1 79.19 10 LEU B N 1
ATOM 1480 C CA . LEU B 1 10 ? -16.094 -4.012 15.195 1 79.19 10 LEU B CA 1
ATOM 1481 C C . LEU B 1 10 ? -16.688 -3.061 14.156 1 79.19 10 LEU B C 1
ATOM 1483 O O . LEU B 1 10 ? -16.406 -1.858 14.18 1 79.19 10 LEU B O 1
ATOM 1487 N N . HIS B 1 11 ? -17.453 -3.611 13.336 1 82.19 11 HIS B N 1
ATOM 1488 C CA . HIS B 1 11 ? -18.109 -2.826 12.305 1 82.19 11 HIS B CA 1
ATOM 1489 C C . HIS B 1 11 ? -18.984 -1.736 12.906 1 82.19 11 HIS B C 1
ATOM 1491 O O . HIS B 1 11 ? -18.906 -0.574 12.508 1 82.19 11 HIS B O 1
ATOM 1497 N N . ASP B 1 12 ? -19.703 -2.102 13.914 1 82.94 12 ASP B N 1
ATOM 1498 C CA . ASP B 1 12 ? -20.625 -1.162 14.555 1 82.94 12 ASP B CA 1
ATOM 1499 C C . ASP B 1 12 ? -19.859 -0.023 15.227 1 82.94 12 ASP B C 1
ATOM 1501 O O . ASP B 1 12 ? -20.266 1.137 15.148 1 82.94 12 ASP B O 1
ATOM 1505 N N . ARG B 1 13 ? -18.828 -0.424 15.789 1 83 13 ARG B N 1
ATOM 1506 C CA . ARG B 1 13 ? -18.031 0.568 16.484 1 83 13 ARG B CA 1
ATOM 1507 C C . ARG B 1 13 ? -17.469 1.61 15.516 1 83 13 ARG B C 1
ATOM 1509 O O . ARG B 1 13 ? -17.578 2.812 15.773 1 83 13 ARG B O 1
ATOM 1516 N N . ILE B 1 14 ? -16.984 1.178 14.422 1 83.44 14 ILE B N 1
ATOM 1517 C CA . ILE B 1 14 ? -16.328 2.059 13.453 1 83.44 14 ILE B CA 1
ATOM 1518 C C . ILE B 1 14 ? -17.391 2.885 12.719 1 83.44 14 ILE B C 1
ATOM 1520 O O . ILE B 1 14 ? -17.188 4.082 12.492 1 83.44 14 ILE B O 1
ATOM 1524 N N . THR B 1 15 ? -18.484 2.225 12.477 1 83.62 15 THR B N 1
ATOM 1525 C CA . THR B 1 15 ? -19.531 2.912 11.727 1 83.62 15 THR B CA 1
ATOM 1526 C C . THR B 1 15 ? -20.188 3.994 12.586 1 83.62 15 THR B C 1
ATOM 1528 O O . THR B 1 15 ? -20.625 5.023 12.07 1 83.62 15 THR B O 1
ATOM 1531 N N . ALA B 1 16 ? -20.062 3.762 13.859 1 83.56 16 ALA B N 1
ATOM 1532 C CA . ALA B 1 16 ? -20.641 4.738 14.781 1 83.56 16 ALA B CA 1
ATOM 1533 C C . ALA B 1 16 ? -19.75 5.973 14.891 1 83.56 16 ALA B C 1
ATOM 1535 O O . ALA B 1 16 ? -20.219 7.059 15.25 1 83.56 16 ALA B O 1
ATOM 1536 N N . ALA B 1 17 ? -18.531 5.797 14.617 1 83.75 17 ALA B N 1
ATOM 1537 C CA . ALA B 1 17 ? -17.594 6.91 14.695 1 83.75 17 ALA B CA 1
ATOM 1538 C C . ALA B 1 17 ? -17.578 7.711 13.398 1 83.75 17 ALA B C 1
ATOM 1540 O O . ALA B 1 17 ? -16.578 7.734 12.68 1 83.75 17 ALA B O 1
ATOM 1541 N N . THR B 1 18 ? -18.578 8.445 13.109 1 80.88 18 THR B N 1
ATOM 1542 C CA . THR B 1 18 ? -18.766 9.133 11.836 1 80.88 18 THR B CA 1
ATOM 1543 C C . THR B 1 18 ? -18 10.453 11.82 1 80.88 18 THR B C 1
ATOM 1545 O O . THR B 1 18 ? -17.625 10.953 10.75 1 80.88 18 THR B O 1
ATOM 1548 N N . GLU B 1 19 ? -17.766 10.938 12.977 1 86.75 19 GLU B N 1
ATOM 1549 C CA . GLU B 1 19 ? -17.125 12.25 13.047 1 86.75 19 GLU B CA 1
ATOM 1550 C C . GLU B 1 19 ? -15.625 12.148 12.797 1 86.75 19 GLU B C 1
ATOM 1552 O O . GLU B 1 19 ? -14.938 11.344 13.422 1 86.75 19 GLU B O 1
ATOM 1557 N N . VAL B 1 20 ? -15.18 12.953 11.852 1 92.19 20 VAL B N 1
ATOM 1558 C CA . VAL B 1 20 ? -13.742 13.094 11.617 1 92.19 20 VAL B CA 1
ATOM 1559 C C . VAL B 1 20 ? -13.133 14.023 12.664 1 92.19 20 VAL B C 1
ATOM 1561 O O . VAL B 1 20 ? -13.648 15.125 12.898 1 92.19 20 VAL B O 1
ATOM 1564 N N . THR B 1 21 ? -12.117 13.492 13.281 1 92.06 21 THR B N 1
ATOM 1565 C CA . THR B 1 21 ? -11.461 14.289 14.305 1 92.06 21 THR B CA 1
ATOM 1566 C C . THR B 1 21 ? -10.023 14.609 13.906 1 92.06 21 THR B C 1
ATOM 1568 O O . THR B 1 21 ? -9.406 13.867 13.141 1 92.06 21 THR B O 1
ATOM 1571 N N . ALA B 1 22 ? -9.547 15.727 14.445 1 91.25 22 ALA B N 1
ATOM 1572 C CA . ALA B 1 22 ? -8.141 16.047 14.211 1 91.25 22 ALA B CA 1
ATOM 1573 C C . ALA B 1 22 ? -7.227 15.016 14.867 1 91.25 22 ALA B C 1
ATOM 1575 O O . ALA B 1 22 ? -7.535 14.492 15.938 1 91.25 22 ALA B O 1
ATOM 1576 N N . PRO B 1 23 ? -6.133 14.734 14.141 1 93.38 23 PRO B N 1
ATOM 1577 C CA . PRO B 1 23 ? -5.152 13.914 14.859 1 93.38 23 PRO B CA 1
ATOM 1578 C C . PRO B 1 23 ? -4.707 14.539 16.172 1 93.38 23 PRO B C 1
ATOM 1580 O O . PRO B 1 23 ? -4.699 15.766 16.312 1 93.38 23 PRO B O 1
ATOM 1583 N N . PRO B 1 24 ? -4.391 13.719 17.094 1 91.5 24 PRO B N 1
ATOM 1584 C CA . PRO B 1 24 ? -3.98 14.266 18.391 1 91.5 24 PRO B CA 1
ATOM 1585 C C . PRO B 1 24 ? -2.615 14.945 18.344 1 91.5 24 PRO B C 1
ATOM 1587 O O . PRO B 1 24 ? -1.807 14.656 17.469 1 91.5 24 PRO B O 1
ATOM 1590 N N . ALA B 1 25 ? -2.463 15.82 19.344 1 92.19 25 ALA B N 1
ATOM 1591 C CA . ALA B 1 25 ? -1.126 16.391 19.5 1 92.19 25 ALA B CA 1
ATOM 1592 C C . ALA B 1 25 ? -0.066 15.289 19.547 1 92.19 25 ALA B C 1
ATOM 1594 O O . ALA B 1 25 ? -0.302 14.211 20.094 1 92.19 25 ALA B O 1
ATOM 1595 N N . PRO B 1 26 ? 1.037 15.492 18.906 1 94.81 26 PRO B N 1
ATOM 1596 C CA . PRO B 1 26 ? 1.56 16.766 18.438 1 94.81 26 PRO B CA 1
ATOM 1597 C C . PRO B 1 26 ? 1.261 17.016 16.953 1 94.81 26 PRO B C 1
ATOM 1599 O O . PRO B 1 26 ? 1.778 17.969 16.375 1 94.81 26 PRO B O 1
ATOM 1602 N N . TRP B 1 27 ? 0.495 16.219 16.328 1 95.5 27 TRP B N 1
ATOM 1603 C CA . TRP B 1 27 ? 0.206 16.344 14.898 1 95.5 27 TRP B CA 1
ATOM 1604 C C . TRP B 1 27 ? -0.669 17.562 14.625 1 95.5 27 TRP B C 1
ATOM 1606 O O . TRP B 1 27 ? -1.715 17.734 15.258 1 95.5 27 TRP B O 1
ATOM 1616 N N . ARG B 1 28 ? -0.257 18.375 13.695 1 95.88 28 ARG B N 1
ATOM 1617 C CA . ARG B 1 28 ? -1.009 19.578 13.336 1 95.88 28 ARG B CA 1
ATOM 1618 C C . ARG B 1 28 ? -1.202 19.656 11.82 1 95.88 28 ARG B C 1
ATOM 1620 O O . ARG B 1 28 ? -0.333 19.25 11.055 1 95.88 28 ARG B O 1
ATOM 1627 N N . PRO B 1 29 ? -2.311 20.25 11.438 1 96.19 29 PRO B N 1
ATOM 1628 C CA . PRO B 1 29 ? -2.518 20.422 10 1 96.19 29 PRO B CA 1
ATOM 1629 C C . PRO B 1 29 ? -1.465 21.328 9.352 1 96.19 29 PRO B C 1
ATOM 1631 O O . PRO B 1 29 ? -0.988 22.266 9.977 1 96.19 29 PRO B O 1
ATOM 1634 N N . VAL B 1 30 ? -1.154 20.953 8.188 1 96 30 VAL B N 1
ATOM 1635 C CA . VAL B 1 30 ? -0.193 21.75 7.434 1 96 30 VAL B CA 1
ATOM 1636 C C . VAL B 1 30 ? -0.925 22.844 6.656 1 96 30 VAL B C 1
ATOM 1638 O O . VAL B 1 30 ? -1.924 22.562 5.984 1 96 30 VAL B O 1
ATOM 1641 N N . GLY B 1 31 ? -0.349 23.969 6.695 1 88.75 31 GLY B N 1
ATOM 1642 C CA . GLY B 1 31 ? -0.922 25.109 5.98 1 88.75 31 GLY B CA 1
ATOM 1643 C C . GLY B 1 31 ? -2.398 25.297 6.27 1 88.75 31 GLY B C 1
ATOM 1644 O O . GLY B 1 31 ? -2.811 25.359 7.43 1 88.75 31 GLY B O 1
ATOM 1645 N N . ARG B 1 32 ? -3.201 25.484 5.168 1 82.5 32 ARG B N 1
ATOM 1646 C CA . ARG B 1 32 ? -4.629 25.766 5.305 1 82.5 32 ARG B CA 1
ATOM 1647 C C . ARG B 1 32 ? -5.438 24.469 5.285 1 82.5 32 ARG B C 1
ATOM 1649 O O . ARG B 1 32 ? -6.664 24.5 5.199 1 82.5 32 ARG B O 1
ATOM 1656 N N . GLY B 1 33 ? -4.684 23.375 5.426 1 81.06 33 GLY B N 1
ATOM 1657 C CA . GLY B 1 33 ? -5.391 22.109 5.438 1 81.06 33 GLY B CA 1
ATOM 1658 C C . GLY B 1 33 ? -5.277 21.344 4.129 1 81.06 33 GLY B C 1
ATOM 1659 O O . GLY B 1 33 ? -4.172 21.109 3.641 1 81.06 33 GLY B O 1
ATOM 1660 N N . LEU B 1 34 ? -6.414 21.141 3.434 1 90 34 LEU B N 1
ATOM 1661 C CA . LEU B 1 34 ? -6.543 20.344 2.217 1 90 34 LEU B CA 1
ATOM 1662 C C . LEU B 1 34 ? -5.91 21.062 1.028 1 90 34 LEU B C 1
ATOM 1664 O O . LEU B 1 34 ? -6.172 22.25 0.805 1 90 34 LEU B O 1
ATOM 1668 N N . ILE B 1 35 ? -5 20.469 0.336 1 95.44 35 ILE B N 1
ATOM 1669 C CA . ILE B 1 35 ? -4.355 20.969 -0.872 1 95.44 35 ILE B CA 1
ATOM 1670 C C . ILE B 1 35 ? -5.008 20.344 -2.104 1 95.44 35 ILE B C 1
ATOM 1672 O O . ILE B 1 35 ? -4.871 19.141 -2.342 1 95.44 35 ILE B O 1
ATOM 1676 N N . PRO B 1 36 ? -5.707 21.188 -2.896 1 95.19 36 PRO B N 1
ATOM 1677 C CA . PRO B 1 36 ? -6.309 20.625 -4.109 1 95.19 36 PRO B CA 1
ATOM 1678 C C . PRO B 1 36 ? -5.266 20.219 -5.148 1 95.19 36 PRO B C 1
ATOM 1680 O O . PRO B 1 36 ? -4.344 20.984 -5.438 1 95.19 36 PRO B O 1
ATOM 1683 N N . VAL B 1 37 ? -5.293 19.047 -5.629 1 95.94 37 VAL B N 1
ATOM 1684 C CA . VAL B 1 37 ? -4.48 18.531 -6.727 1 95.94 37 VAL B CA 1
ATOM 1685 C C . VAL B 1 37 ? -5.359 17.75 -7.699 1 95.94 37 VAL B C 1
ATOM 1687 O O . VAL B 1 37 ? -5.668 16.578 -7.461 1 95.94 37 VAL B O 1
ATOM 1690 N N . GLY B 1 38 ? -5.734 18.359 -8.758 1 94.75 38 GLY B N 1
ATOM 1691 C CA . GLY B 1 38 ? -6.578 17.703 -9.742 1 94.75 38 GLY B CA 1
ATOM 1692 C C . GLY B 1 38 ? -5.906 16.516 -10.398 1 94.75 38 GLY B C 1
ATOM 1693 O O . GLY B 1 38 ? -4.773 16.625 -10.875 1 94.75 38 GLY B O 1
ATOM 1694 N N . GLY B 1 39 ? -6.629 15.422 -10.453 1 97.5 39 GLY B N 1
ATOM 1695 C CA . GLY B 1 39 ? -6.113 14.25 -11.141 1 97.5 39 GLY B CA 1
ATOM 1696 C C . GLY B 1 39 ? -4.926 13.617 -10.438 1 97.5 39 GLY B C 1
ATOM 1697 O O . GLY B 1 39 ? -4.004 13.117 -11.094 1 97.5 39 GLY B O 1
ATOM 1698 N N . LEU B 1 40 ? -4.816 13.727 -9.164 1 98.19 40 LEU B N 1
ATOM 1699 C CA . LEU B 1 40 ? -3.717 13.164 -8.383 1 98.19 40 LEU B CA 1
ATOM 1700 C C . LEU B 1 40 ? -3.664 11.648 -8.523 1 98.19 40 LEU B C 1
ATOM 1702 O O . LEU B 1 40 ? -4.68 10.969 -8.352 1 98.19 40 LEU B O 1
ATOM 1706 N N . LEU B 1 41 ? -2.438 11.133 -8.82 1 98.44 41 LEU B N 1
ATOM 1707 C CA . LEU B 1 41 ? -2.252 9.711 -9.078 1 98.44 41 LEU B CA 1
ATOM 1708 C C . LEU B 1 41 ? -1.451 9.055 -7.957 1 98.44 41 LEU B C 1
ATOM 1710 O O . LEU B 1 41 ? -1.559 7.852 -7.734 1 98.44 41 LEU B O 1
ATOM 1714 N N . GLY B 1 42 ? -0.653 9.797 -7.297 1 98.75 42 GLY B N 1
ATOM 1715 C CA . GLY B 1 42 ? 0.158 9.273 -6.211 1 98.75 42 GLY B CA 1
ATOM 1716 C C . GLY B 1 42 ? 1.032 10.32 -5.555 1 98.75 42 GLY B C 1
ATOM 1717 O O . GLY B 1 42 ? 1.11 11.461 -6.031 1 98.75 42 GLY B O 1
ATOM 1718 N N . ILE B 1 43 ? 1.689 9.938 -4.473 1 98.88 43 ILE B N 1
ATOM 1719 C CA . ILE B 1 43 ? 2.557 10.867 -3.752 1 98.88 43 ILE B CA 1
ATOM 1720 C C . ILE B 1 43 ? 3.799 10.133 -3.258 1 98.88 43 ILE B C 1
ATOM 1722 O O . ILE B 1 43 ? 3.791 8.906 -3.125 1 98.88 43 ILE B O 1
ATOM 1726 N N . GLY B 1 44 ? 4.812 10.844 -2.99 1 98.81 44 GLY B N 1
ATOM 1727 C CA . GLY B 1 44 ? 6.051 10.367 -2.393 1 98.81 44 GLY B CA 1
ATOM 1728 C C . GLY B 1 44 ? 6.75 11.422 -1.55 1 98.81 44 GLY B C 1
ATOM 1729 O O . GLY B 1 44 ? 6.438 12.609 -1.648 1 98.81 44 GLY B O 1
ATOM 1730 N N . PHE B 1 45 ? 7.695 10.977 -0.768 1 98.75 45 PHE B N 1
ATOM 1731 C CA . PHE B 1 45 ? 8.352 11.891 0.158 1 98.75 45 PHE B CA 1
ATOM 1732 C C . PHE B 1 45 ? 9.836 12.023 -0.177 1 98.75 45 PHE B C 1
ATOM 1734 O O . PHE B 1 45 ? 10.461 11.062 -0.637 1 98.75 45 PHE B O 1
ATOM 1741 N N . ALA B 1 46 ? 10.297 13.094 0.067 1 98.56 46 ALA B N 1
ATOM 1742 C CA . ALA B 1 46 ? 11.727 13.398 0.07 1 98.56 46 ALA B CA 1
ATOM 1743 C C . ALA B 1 46 ? 12.078 14.367 1.197 1 98.56 46 ALA B C 1
ATOM 1745 O O . ALA B 1 46 ? 11.195 14.82 1.93 1 98.56 46 ALA B O 1
ATOM 1746 N N . VAL B 1 47 ? 13.344 14.57 1.363 1 98.06 47 VAL B N 1
ATOM 1747 C CA . VAL B 1 47 ? 13.812 15.492 2.391 1 98.06 47 VAL B CA 1
ATOM 1748 C C . VAL B 1 47 ? 14.562 16.656 1.741 1 98.06 47 VAL B C 1
ATOM 1750 O O . VAL B 1 47 ? 15.469 16.438 0.93 1 98.06 47 VAL B O 1
ATOM 1753 N N . HIS B 1 48 ? 14.211 17.781 2.104 1 97.88 48 HIS B N 1
ATOM 1754 C CA . HIS B 1 48 ? 14.906 18.969 1.589 1 97.88 48 HIS B CA 1
ATOM 1755 C C . HIS B 1 48 ? 16.359 18.984 2.029 1 97.88 48 HIS B C 1
ATOM 1757 O O . HIS B 1 48 ? 16.656 18.938 3.227 1 97.88 48 HIS B O 1
ATOM 1763 N N . PRO B 1 49 ? 17.234 19.172 1.125 1 96.75 49 PRO B N 1
ATOM 1764 C CA . PRO B 1 49 ? 18.656 19.016 1.477 1 96.75 49 PRO B CA 1
ATOM 1765 C C . PRO B 1 49 ? 19.141 20.109 2.426 1 96.75 49 PRO B C 1
ATOM 1767 O O . PRO B 1 49 ? 20.031 19.859 3.254 1 96.75 49 PRO B O 1
ATOM 1770 N N . ASP B 1 50 ? 18.578 21.266 2.414 1 95.94 50 ASP B N 1
ATOM 1771 C CA . ASP B 1 50 ? 19.062 22.391 3.215 1 95.94 50 ASP B CA 1
ATOM 1772 C C . ASP B 1 50 ? 18.312 22.484 4.543 1 95.94 50 ASP B C 1
ATOM 1774 O O . ASP B 1 50 ? 18.938 22.625 5.602 1 95.94 50 ASP B O 1
ATOM 1778 N N . THR B 1 51 ? 17 22.391 4.488 1 95.38 51 THR B N 1
ATOM 1779 C CA . THR B 1 51 ? 16.188 22.656 5.668 1 95.38 51 THR B CA 1
ATOM 1780 C C . THR B 1 51 ? 15.938 21.375 6.453 1 95.38 51 THR B C 1
ATOM 1782 O O . THR B 1 51 ? 15.586 21.422 7.637 1 95.38 51 THR B O 1
ATOM 1785 N N . GLY B 1 52 ? 15.969 20.219 5.777 1 96.56 52 GLY B N 1
ATOM 1786 C CA . GLY B 1 52 ? 15.656 18.953 6.414 1 96.56 52 GLY B CA 1
ATOM 1787 C C . GLY B 1 52 ? 14.164 18.688 6.504 1 96.56 52 GLY B C 1
ATOM 1788 O O . GLY B 1 52 ? 13.742 17.688 7.07 1 96.56 52 GLY B O 1
ATOM 1789 N N . HIS B 1 53 ? 13.352 19.562 5.934 1 97.31 53 HIS B N 1
ATOM 1790 C CA . HIS B 1 53 ? 11.906 19.375 5.938 1 97.31 53 HIS B CA 1
ATOM 1791 C C . HIS B 1 53 ? 11.5 18.219 5.043 1 97.31 53 HIS B C 1
ATOM 1793 O O . HIS B 1 53 ? 12.07 18.031 3.963 1 97.31 53 HIS B O 1
ATOM 1799 N N . ASP B 1 54 ? 10.516 17.516 5.508 1 97.75 54 ASP B N 1
ATOM 1800 C CA . ASP B 1 54 ? 9.867 16.609 4.57 1 97.75 54 ASP B CA 1
ATOM 1801 C C . ASP B 1 54 ? 9.266 17.375 3.393 1 97.75 54 ASP B C 1
ATOM 1803 O O . ASP B 1 54 ? 8.664 18.438 3.576 1 97.75 54 ASP B O 1
ATOM 1807 N N . LEU B 1 55 ? 9.461 16.828 2.291 1 98.62 55 LEU B N 1
ATOM 1808 C CA . LEU B 1 55 ? 8.781 17.281 1.08 1 98.62 55 LEU B CA 1
ATOM 1809 C C . LEU B 1 55 ? 7.859 16.188 0.538 1 98.62 55 LEU B C 1
ATOM 1811 O O . LEU B 1 55 ? 8.125 15 0.71 1 98.62 55 LEU B O 1
ATOM 1815 N N . VAL B 1 56 ? 6.797 16.656 -0.113 1 98.62 56 VAL B N 1
ATOM 1816 C CA . VAL B 1 56 ? 5.891 15.711 -0.736 1 98.62 56 VAL B CA 1
ATOM 1817 C C . VAL B 1 56 ? 5.812 15.969 -2.238 1 98.62 56 VAL B C 1
ATOM 1819 O O . VAL B 1 56 ? 5.469 17.078 -2.666 1 98.62 56 VAL B O 1
ATOM 1822 N N . LEU B 1 57 ? 6.199 14.984 -2.938 1 98.81 57 LEU B N 1
ATOM 1823 C CA . LEU B 1 57 ? 6 15 -4.383 1 98.81 57 LEU B CA 1
ATOM 1824 C C . LEU B 1 57 ? 4.605 14.5 -4.746 1 98.81 57 LEU B C 1
ATOM 1826 O O . LEU B 1 57 ? 4.184 13.43 -4.297 1 98.81 57 LEU B O 1
ATOM 1830 N N . THR B 1 58 ? 3.869 15.258 -5.516 1 98.75 58 THR B N 1
ATOM 1831 C CA . THR B 1 58 ? 2.594 14.812 -6.066 1 98.75 58 THR B CA 1
ATOM 1832 C C . THR B 1 58 ? 2.725 14.5 -7.555 1 98.75 58 THR B C 1
ATOM 1834 O O . THR B 1 58 ? 3.309 15.281 -8.305 1 98.75 58 THR B O 1
ATOM 1837 N N . VAL B 1 59 ? 2.275 13.406 -7.918 1 98.62 59 VAL B N 1
ATOM 1838 C CA . VAL B 1 59 ? 2.172 12.984 -9.312 1 98.62 59 VAL B CA 1
ATOM 1839 C C . VAL B 1 59 ? 0.717 13.07 -9.773 1 98.62 59 VAL B C 1
ATOM 1841 O O . VAL B 1 59 ? -0.17 12.477 -9.164 1 98.62 59 VAL B O 1
ATOM 1844 N N . SER B 1 60 ? 0.446 13.828 -10.805 1 98 60 SER B N 1
ATOM 1845 C CA . SER B 1 60 ? -0.892 13.961 -11.375 1 98 60 SER B CA 1
ATOM 1846 C C . SER B 1 60 ? -0.866 13.812 -12.891 1 98 60 SER B C 1
ATOM 1848 O O . SER B 1 60 ? 0.206 13.734 -13.5 1 98 60 SER B O 1
ATOM 1850 N N . SER B 1 61 ? -2.039 13.805 -13.5 1 95.44 61 SER B N 1
ATOM 1851 C CA . SER B 1 61 ? -2.145 13.703 -14.953 1 95.44 61 SER B CA 1
ATOM 1852 C C . SER B 1 61 ? -1.559 14.938 -15.633 1 95.44 61 SER B C 1
ATOM 1854 O O . SER B 1 61 ? -1.163 14.875 -16.797 1 95.44 61 SER B O 1
ATOM 1856 N N . SER B 1 62 ? -1.468 16.016 -14.898 1 95.25 62 SER B N 1
ATOM 1857 C CA . SER B 1 62 ? -1.022 17.266 -15.5 1 95.25 62 SER B CA 1
ATOM 1858 C C . SER B 1 62 ? 0.402 17.609 -15.078 1 95.25 62 SER B C 1
ATOM 1860 O O . SER B 1 62 ? 0.887 18.719 -15.344 1 95.25 62 SER B O 1
ATOM 1862 N N . GLY B 1 63 ? 1.013 16.75 -14.383 1 97.56 63 GLY B N 1
ATOM 1863 C CA . GLY B 1 63 ? 2.402 16.984 -14.023 1 97.56 63 GLY B CA 1
ATOM 1864 C C . GLY B 1 63 ? 2.707 16.641 -12.578 1 97.56 63 GLY B C 1
ATOM 1865 O O . GLY B 1 63 ? 1.915 15.984 -11.906 1 97.56 63 GLY B O 1
ATOM 1866 N N . HIS B 1 64 ? 3.945 17.062 -12.219 1 98.44 64 HIS B N 1
ATOM 1867 C CA . HIS B 1 64 ? 4.398 16.812 -10.852 1 98.44 64 HIS B CA 1
ATOM 1868 C C . HIS B 1 64 ? 4.469 18.109 -10.055 1 98.44 64 HIS B C 1
ATOM 1870 O O . HIS B 1 64 ? 4.727 19.172 -10.617 1 98.44 64 HIS B O 1
ATOM 1876 N N . GLY B 1 65 ? 4.125 18.031 -8.789 1 98.38 65 GLY B N 1
ATOM 1877 C CA . GLY B 1 65 ? 4.27 19.125 -7.848 1 98.38 65 GLY B CA 1
ATOM 1878 C C . GLY B 1 65 ? 5.047 18.75 -6.602 1 98.38 65 GLY B C 1
ATOM 1879 O O . GLY B 1 65 ? 4.977 17.609 -6.141 1 98.38 65 GLY B O 1
ATOM 1880 N N . LEU B 1 66 ? 5.766 19.688 -6.16 1 98.62 66 LEU B N 1
ATOM 1881 C CA . LEU B 1 66 ? 6.523 19.484 -4.93 1 98.62 66 LEU B CA 1
ATOM 1882 C C . LEU B 1 66 ? 6.082 20.469 -3.848 1 98.62 66 LEU B C 1
ATOM 1884 O O . LEU B 1 66 ? 6.066 21.672 -4.07 1 98.62 66 LEU B O 1
ATOM 1888 N N . PHE B 1 67 ? 5.789 19.922 -2.682 1 98.31 67 PHE B N 1
ATOM 1889 C CA . PHE B 1 67 ? 5.273 20.75 -1.59 1 98.31 67 PHE B CA 1
ATOM 1890 C C . PHE B 1 67 ? 6.137 20.578 -0.342 1 98.31 67 PHE B C 1
ATOM 1892 O O . PHE B 1 67 ? 6.656 19.5 -0.073 1 98.31 67 PHE B O 1
ATOM 1899 N N . ASP B 1 68 ? 6.27 21.656 0.343 1 97.62 68 ASP B N 1
ATOM 1900 C CA . ASP B 1 68 ? 6.836 21.594 1.687 1 97.62 68 ASP B CA 1
ATOM 1901 C C . ASP B 1 68 ? 5.82 21.047 2.684 1 97.62 68 ASP B C 1
ATOM 1903 O O . ASP B 1 68 ? 4.777 21.656 2.918 1 97.62 68 ASP B O 1
ATOM 1907 N N . ALA B 1 69 ? 6.102 19.953 3.283 1 97.31 69 ALA B N 1
ATOM 1908 C CA . ALA B 1 69 ? 5.141 19.25 4.125 1 97.31 69 ALA B CA 1
ATOM 1909 C C . ALA B 1 69 ? 5.039 19.906 5.504 1 97.31 69 ALA B C 1
ATOM 1911 O O . ALA B 1 69 ? 4.254 19.469 6.344 1 97.31 69 ALA B O 1
ATOM 1912 N N . VAL B 1 70 ? 5.82 20.875 5.77 1 95.81 70 VAL B N 1
ATOM 1913 C CA . VAL B 1 70 ? 5.758 21.594 7.039 1 95.81 70 VAL B CA 1
ATOM 1914 C C . VAL B 1 70 ? 4.945 22.875 6.863 1 95.81 70 VAL B C 1
ATOM 1916 O O . VAL B 1 70 ? 4.082 23.188 7.688 1 95.81 70 VAL B O 1
ATOM 1919 N N . THR B 1 71 ? 5.113 23.516 5.73 1 94.31 71 THR B N 1
ATOM 1920 C CA . THR B 1 71 ? 4.484 24.828 5.547 1 94.31 71 THR B CA 1
ATOM 1921 C C . THR B 1 71 ? 3.268 24.719 4.633 1 94.31 71 THR B C 1
ATOM 1923 O O . THR B 1 71 ? 2.395 25.578 4.641 1 94.31 71 THR B O 1
ATOM 1926 N N . GLY B 1 72 ? 3.297 23.75 3.74 1 95.38 72 GLY B N 1
ATOM 1927 C CA . GLY B 1 72 ? 2.232 23.594 2.762 1 95.38 72 GLY B CA 1
ATOM 1928 C C . GLY B 1 72 ? 2.504 24.328 1.463 1 95.38 72 GLY B C 1
ATOM 1929 O O . GLY B 1 72 ? 1.717 24.234 0.518 1 95.38 72 GLY B O 1
ATOM 1930 N N . GLU B 1 73 ? 3.584 24.969 1.396 1 95.5 73 GLU B N 1
ATOM 1931 C CA . GLU B 1 73 ? 3.908 25.766 0.219 1 95.5 73 GLU B CA 1
ATOM 1932 C C . GLU B 1 73 ? 4.305 24.875 -0.958 1 95.5 73 GLU B C 1
ATOM 1934 O O . GLU B 1 73 ? 5.035 23.906 -0.789 1 95.5 73 GLU B O 1
ATOM 1939 N N . LYS B 1 74 ? 3.789 25.25 -2.141 1 96.75 74 LYS B N 1
ATOM 1940 C CA . LYS B 1 74 ? 4.262 24.594 -3.357 1 96.75 74 LYS B CA 1
ATOM 1941 C C . LYS B 1 74 ? 5.621 25.141 -3.783 1 96.75 74 LYS B C 1
ATOM 1943 O O . LYS B 1 74 ? 5.75 26.328 -4.102 1 96.75 74 LYS B O 1
ATOM 1948 N N . LEU B 1 75 ? 6.539 24.312 -3.893 1 97.62 75 LEU B N 1
ATOM 1949 C CA . LEU B 1 75 ? 7.906 24.766 -4.141 1 97.62 75 LEU B CA 1
ATOM 1950 C C . LEU B 1 75 ? 8.242 24.672 -5.625 1 97.62 75 LEU B C 1
ATOM 1952 O O . LEU B 1 75 ? 9.039 25.453 -6.137 1 97.62 75 LEU B O 1
ATOM 1956 N N . GLU B 1 76 ? 7.785 23.641 -6.242 1 97.75 76 GLU B N 1
ATOM 1957 C CA . GLU B 1 76 ? 8.148 23.359 -7.629 1 97.75 76 GLU B CA 1
ATOM 1958 C C . GLU B 1 76 ? 6.984 22.734 -8.383 1 97.75 76 GLU B C 1
ATOM 1960 O O . GLU B 1 76 ? 6.121 22.094 -7.785 1 97.75 76 GLU B O 1
ATOM 1965 N N . ARG B 1 77 ? 6.961 22.938 -9.703 1 97.69 77 ARG B N 1
ATOM 1966 C CA . ARG B 1 77 ? 6.004 22.328 -10.617 1 97.69 77 ARG B CA 1
ATOM 1967 C C . ARG B 1 77 ? 6.68 21.922 -11.922 1 97.69 77 ARG B C 1
ATOM 1969 O O . ARG B 1 77 ? 7.41 22.703 -12.523 1 97.69 77 ARG B O 1
ATOM 1976 N N . ALA B 1 78 ? 6.484 20.672 -12.195 1 97.5 78 ALA B N 1
ATOM 1977 C CA . ALA B 1 78 ? 6.949 20.172 -13.484 1 97.5 78 ALA B CA 1
ATOM 1978 C C . ALA B 1 78 ? 5.777 19.719 -14.352 1 97.5 78 ALA B C 1
ATOM 1980 O O . ALA B 1 78 ? 5.113 18.734 -14.047 1 97.5 78 ALA B O 1
ATOM 1981 N N . TYR B 1 79 ? 5.547 20.344 -15.422 1 95.81 79 TYR B N 1
ATOM 1982 C CA . TYR B 1 79 ? 4.398 20.062 -16.281 1 95.81 79 TYR B CA 1
ATOM 1983 C C . TYR B 1 79 ? 4.676 18.875 -17.188 1 95.81 79 TYR B C 1
ATOM 1985 O O . TYR B 1 79 ? 3.758 18.141 -17.562 1 95.81 79 TYR B O 1
ATOM 1993 N N . ASP B 1 80 ? 5.938 18.703 -17.5 1 92.94 80 ASP B N 1
ATOM 1994 C CA . ASP B 1 80 ? 6.34 17.609 -18.375 1 92.94 80 ASP B CA 1
ATOM 1995 C C . ASP B 1 80 ? 7.477 16.797 -17.75 1 92.94 80 ASP B C 1
ATOM 1997 O O . ASP B 1 80 ? 8.625 16.891 -18.203 1 92.94 80 ASP B O 1
ATOM 2001 N N . PRO B 1 81 ? 7.098 16.078 -16.766 1 92 81 PRO B N 1
ATOM 2002 C CA . PRO B 1 81 ? 8.156 15.312 -16.094 1 92 81 PRO B CA 1
ATOM 2003 C C . PRO B 1 81 ? 8.812 14.281 -17 1 92 81 PRO B C 1
ATOM 2005 O O . PRO B 1 81 ? 8.156 13.742 -17.906 1 92 81 PRO B O 1
ATOM 2008 N N . GLU B 1 82 ? 10.031 13.992 -16.719 1 88.94 82 GLU B N 1
ATOM 2009 C CA . GLU B 1 82 ? 10.812 13.07 -17.547 1 88.94 82 GLU B CA 1
ATOM 2010 C C . GLU B 1 82 ? 10.297 11.641 -17.406 1 88.94 82 GLU B C 1
ATOM 2012 O O . GLU B 1 82 ? 10.273 10.891 -18.375 1 88.94 82 GLU B O 1
ATOM 2017 N N . GLU B 1 83 ? 10.016 11.25 -16.203 1 95.12 83 GLU B N 1
ATOM 2018 C CA . GLU B 1 83 ? 9.641 9.867 -15.891 1 95.12 83 GLU B CA 1
ATOM 2019 C C . GLU B 1 83 ? 8.469 9.828 -14.914 1 95.12 83 GLU B C 1
ATOM 2021 O O . GLU B 1 83 ? 8.43 10.586 -13.945 1 95.12 83 GLU B O 1
ATOM 2026 N N . ASP B 1 84 ? 7.508 8.977 -15.18 1 95 84 ASP B N 1
ATOM 2027 C CA . ASP B 1 84 ? 6.449 8.664 -14.219 1 95 84 ASP B CA 1
ATOM 2028 C C . ASP B 1 84 ? 6.82 7.465 -13.359 1 95 84 ASP B C 1
ATOM 2030 O O . ASP B 1 84 ? 7.699 6.68 -13.719 1 95 84 ASP B O 1
ATOM 2034 N N . PRO B 1 85 ? 6.184 7.375 -12.227 1 97 85 PRO B N 1
ATOM 2035 C CA . PRO B 1 85 ? 6.551 6.281 -11.328 1 97 85 PRO B CA 1
ATOM 2036 C C . PRO B 1 85 ? 5.793 4.988 -11.625 1 97 85 PRO B C 1
ATOM 2038 O O . PRO B 1 85 ? 5.281 4.34 -10.703 1 97 85 PRO B O 1
ATOM 2041 N N . ASP B 1 86 ? 5.688 4.59 -12.844 1 95.31 86 ASP B N 1
ATOM 2042 C CA . ASP B 1 86 ? 5 3.363 -13.242 1 95.31 86 ASP B CA 1
ATOM 2043 C C . ASP B 1 86 ? 6 2.295 -13.688 1 95.31 86 ASP B C 1
ATOM 2045 O O . ASP B 1 86 ? 5.609 1.272 -14.258 1 95.31 86 ASP B O 1
ATOM 2049 N N . GLY B 1 87 ? 7.258 2.506 -13.43 1 95.88 87 GLY B N 1
ATOM 2050 C CA . GLY B 1 87 ? 8.305 1.559 -13.773 1 95.88 87 GLY B CA 1
ATOM 2051 C C . GLY B 1 87 ? 8.508 0.484 -12.719 1 95.88 87 GLY B C 1
ATOM 2052 O O . GLY B 1 87 ? 7.688 0.341 -11.812 1 95.88 87 GLY B O 1
ATOM 2053 N N . PRO B 1 88 ? 9.57 -0.215 -12.797 1 95.94 88 PRO B N 1
ATOM 2054 C CA . PRO B 1 88 ? 9.812 -1.381 -11.945 1 95.94 88 PRO B CA 1
ATOM 2055 C C . PRO B 1 88 ? 9.984 -1.01 -10.469 1 95.94 88 PRO B C 1
ATOM 2057 O O . PRO B 1 88 ? 9.688 -1.818 -9.586 1 95.94 88 PRO B O 1
ATOM 2060 N N . ASP B 1 89 ? 10.484 0.153 -10.227 1 96.5 89 ASP B N 1
ATOM 2061 C CA . ASP B 1 89 ? 10.758 0.495 -8.828 1 96.5 89 ASP B CA 1
ATOM 2062 C C . ASP B 1 89 ? 9.688 1.442 -8.281 1 96.5 89 ASP B C 1
ATOM 2064 O O . ASP B 1 89 ? 9.828 1.966 -7.176 1 96.5 89 ASP B O 1
ATOM 2068 N N . LEU B 1 90 ? 8.734 1.77 -9.039 1 98.19 90 LEU B N 1
ATOM 2069 C CA . LEU B 1 90 ? 7.641 2.652 -8.656 1 98.19 90 LEU B CA 1
ATOM 2070 C C . LEU B 1 90 ? 8.164 3.98 -8.125 1 98.19 90 LEU B C 1
ATOM 2072 O O . LEU B 1 90 ? 7.691 4.477 -7.102 1 98.19 90 LEU B O 1
ATOM 2076 N N . SER B 1 91 ? 9.156 4.48 -8.766 1 98.25 91 SER B N 1
ATOM 2077 C CA . SER B 1 91 ? 9.781 5.738 -8.367 1 98.25 91 SER B CA 1
ATOM 2078 C C . SER B 1 91 ? 10.023 6.645 -9.57 1 98.25 91 SER B C 1
ATOM 2080 O O . SER B 1 91 ? 9.844 6.223 -10.719 1 98.25 91 SER B O 1
ATOM 2082 N N . CYS B 1 92 ? 10.344 7.859 -9.352 1 98 92 CYS B N 1
ATOM 2083 C CA . CYS B 1 92 ? 10.703 8.828 -10.375 1 98 92 CYS B CA 1
ATOM 2084 C C . CYS B 1 92 ? 11.648 9.891 -9.812 1 98 92 CYS B C 1
ATOM 2086 O O . CYS B 1 92 ? 11.805 10.008 -8.602 1 98 92 CYS B O 1
ATOM 2088 N N . PRO B 1 93 ? 12.32 10.547 -10.703 1 97.62 93 PRO B N 1
ATOM 2089 C CA . PRO B 1 93 ? 13.172 11.633 -10.203 1 97.62 93 PRO B CA 1
ATOM 2090 C C . PRO B 1 93 ? 12.383 12.734 -9.508 1 97.62 93 PRO B C 1
ATOM 2092 O O . PRO B 1 93 ? 11.281 13.078 -9.945 1 97.62 93 PRO B O 1
ATOM 2095 N N . GLY B 1 94 ? 12.969 13.242 -8.43 1 98.06 94 GLY B N 1
ATOM 2096 C CA . GLY B 1 94 ? 12.383 14.438 -7.836 1 98.06 94 GLY B CA 1
ATOM 2097 C C . GLY B 1 94 ? 12.492 15.656 -8.734 1 98.06 94 GLY B C 1
ATOM 2098 O O . GLY B 1 94 ? 13 15.57 -9.852 1 98.06 94 GLY B O 1
ATOM 2099 N N . ILE B 1 95 ? 11.984 16.75 -8.281 1 98.12 95 ILE B N 1
ATOM 2100 C CA . ILE B 1 95 ? 12.055 18 -9.031 1 98.12 95 ILE B CA 1
ATOM 2101 C C . ILE B 1 95 ? 12.594 19.109 -8.133 1 98.12 95 ILE B C 1
ATOM 2103 O O . ILE B 1 95 ? 12.578 18.984 -6.91 1 98.12 95 ILE B O 1
ATOM 2107 N N . GLY B 1 96 ? 13.109 20.141 -8.766 1 97.06 96 GLY B N 1
ATOM 2108 C CA . GLY B 1 96 ? 13.609 21.266 -7.988 1 97.06 96 GLY B CA 1
ATOM 2109 C C . GLY B 1 96 ? 14.758 20.891 -7.074 1 97.06 96 GLY B C 1
ATOM 2110 O O . GLY B 1 96 ? 15.75 20.312 -7.516 1 97.06 96 GLY B O 1
ATOM 2111 N N . PRO B 1 97 ? 14.609 21.188 -5.754 1 97.38 97 PRO B N 1
ATOM 2112 C CA . PRO B 1 97 ? 15.711 20.984 -4.809 1 97.38 97 PRO B CA 1
ATOM 2113 C C . PRO B 1 97 ? 16.078 19.516 -4.625 1 97.38 97 PRO B C 1
ATOM 2115 O O . PRO B 1 97 ? 17.125 19.203 -4.059 1 97.38 97 PRO B O 1
ATOM 2118 N N . VAL B 1 98 ? 15.195 18.641 -5.09 1 98 98 VAL B N 1
ATOM 2119 C CA . VAL B 1 98 ? 15.477 17.219 -4.883 1 98 98 VAL B CA 1
ATOM 2120 C C . VAL B 1 98 ? 15.562 16.516 -6.234 1 98 98 VAL B C 1
ATOM 2122 O O . VAL B 1 98 ? 15.258 15.32 -6.336 1 98 98 VAL B O 1
ATOM 2125 N N . ALA B 1 99 ? 15.859 17.156 -7.25 1 96.44 99 ALA B N 1
ATOM 2126 C CA . ALA B 1 99 ? 15.93 16.609 -8.602 1 96.44 99 ALA B CA 1
ATOM 2127 C C . ALA B 1 99 ? 16.922 15.453 -8.68 1 96.44 99 ALA B C 1
ATOM 2129 O O . ALA B 1 99 ? 16.828 14.609 -9.578 1 96.44 99 ALA B O 1
ATOM 2130 N N . HIS B 1 100 ? 17.797 15.367 -7.762 1 94.56 100 HIS B N 1
ATOM 2131 C CA . HIS B 1 100 ? 18.859 14.359 -7.793 1 94.56 100 HIS B CA 1
ATOM 2132 C C . HIS B 1 100 ? 18.438 13.094 -7.059 1 94.56 100 HIS B C 1
ATOM 2134 O O . HIS B 1 100 ? 19.188 12.109 -7.023 1 94.56 100 HIS B O 1
ATOM 2140 N N . VAL B 1 101 ? 17.312 13.125 -6.492 1 96 101 VAL B N 1
ATOM 2141 C CA . VAL B 1 101 ? 16.844 12.008 -5.672 1 96 101 VAL B CA 1
ATOM 2142 C C . VAL B 1 101 ? 15.711 11.281 -6.383 1 96 101 VAL B C 1
ATOM 2144 O O . VAL B 1 101 ? 14.82 11.914 -6.957 1 96 101 VAL B O 1
ATOM 2147 N N . ARG B 1 102 ? 15.789 9.914 -6.449 1 97 102 ARG B N 1
ATOM 2148 C CA . ARG B 1 102 ? 14.641 9.125 -6.898 1 97 102 ARG B CA 1
ATOM 2149 C C . ARG B 1 102 ? 13.633 8.945 -5.77 1 97 102 ARG B C 1
ATOM 2151 O O . ARG B 1 102 ? 14 8.578 -4.652 1 97 102 ARG B O 1
ATOM 2158 N N . ILE B 1 103 ? 12.414 9.211 -6.012 1 98.31 103 ILE B N 1
ATOM 2159 C CA . ILE B 1 103 ? 11.383 9.227 -4.977 1 98.31 103 ILE B CA 1
ATOM 2160 C C . ILE B 1 103 ? 10.391 8.086 -5.215 1 98.31 103 ILE B C 1
ATOM 2162 O O . ILE B 1 103 ? 9.719 8.055 -6.246 1 98.31 103 ILE B O 1
ATOM 2166 N N . PRO B 1 104 ? 10.359 7.113 -4.258 1 98.62 104 PRO B N 1
ATOM 2167 C CA . PRO B 1 104 ? 9.281 6.125 -4.352 1 98.62 104 PRO B CA 1
ATOM 2168 C C . PRO B 1 104 ? 7.895 6.75 -4.234 1 98.62 104 PRO B C 1
ATOM 2170 O O . PRO B 1 104 ? 7.684 7.652 -3.42 1 98.62 104 PRO B O 1
ATOM 2173 N N . VAL B 1 105 ? 6.98 6.281 -5.043 1 98.81 105 VAL B N 1
ATOM 2174 C CA . VAL B 1 105 ? 5.656 6.891 -5.094 1 98.81 105 VAL B CA 1
ATOM 2175 C C . VAL B 1 105 ? 4.594 5.84 -4.781 1 98.81 105 VAL B C 1
ATOM 2177 O O . VAL B 1 105 ? 4.652 4.719 -5.289 1 98.81 105 VAL B O 1
ATOM 2180 N N . ALA B 1 106 ? 3.689 6.188 -3.926 1 98.81 106 ALA B N 1
ATOM 2181 C CA . ALA B 1 106 ? 2.523 5.371 -3.594 1 98.81 106 ALA B CA 1
ATOM 2182 C C . ALA B 1 106 ? 1.266 5.91 -4.266 1 98.81 106 ALA B C 1
ATOM 2184 O O . ALA B 1 106 ? 0.979 7.109 -4.188 1 98.81 106 ALA B O 1
ATOM 2185 N N . GLY B 1 107 ? 0.493 5.039 -4.934 1 98.25 107 GLY B N 1
ATOM 2186 C CA . GLY B 1 107 ? -0.722 5.508 -5.582 1 98.25 107 GLY B CA 1
ATOM 2187 C C . GLY B 1 107 ? -1.274 4.52 -6.594 1 98.25 107 GLY B C 1
ATOM 2188 O O . GLY B 1 107 ? -1.3 3.314 -6.344 1 98.25 107 GLY B O 1
ATOM 2189 N N . LEU B 1 108 ? -1.685 5.039 -7.734 1 97.12 108 LEU B N 1
ATOM 2190 C CA . LEU B 1 108 ? -2.424 4.312 -8.766 1 97.12 108 LEU B CA 1
ATOM 2191 C C . LEU B 1 108 ? -1.631 3.109 -9.25 1 97.12 108 LEU B C 1
ATOM 2193 O O . LEU B 1 108 ? -2.203 2.049 -9.516 1 97.12 108 LEU B O 1
ATOM 2197 N N . TRP B 1 109 ? -0.365 3.17 -9.336 1 97.19 109 TRP B N 1
ATOM 2198 C CA . TRP B 1 109 ? 0.449 2.115 -9.938 1 97.19 109 TRP B CA 1
ATOM 2199 C C . TRP B 1 109 ? 0.962 1.153 -8.875 1 97.19 109 TRP B C 1
ATOM 2201 O O . TRP B 1 109 ? 1.689 0.206 -9.18 1 97.19 109 TRP B O 1
ATOM 2211 N N . GLY B 1 110 ? 0.556 1.455 -7.641 1 98.19 110 GLY B N 1
ATOM 2212 C CA . GLY B 1 110 ? 1.006 0.641 -6.523 1 98.19 110 GLY B CA 1
ATOM 2213 C C . GLY B 1 110 ? 1.858 1.409 -5.531 1 98.19 110 GLY B C 1
ATOM 2214 O O . GLY B 1 110 ? 1.695 2.621 -5.371 1 98.19 110 GLY B O 1
ATOM 2215 N N . GLY B 1 111 ? 2.697 0.611 -4.801 1 98.38 111 GLY B N 1
ATOM 2216 C CA . GLY B 1 111 ? 3.49 1.226 -3.748 1 98.38 111 GLY B CA 1
ATOM 2217 C C . GLY B 1 111 ? 2.691 1.521 -2.494 1 98.38 111 GLY B C 1
ATOM 2218 O O . GLY B 1 111 ? 1.487 1.264 -2.443 1 98.38 111 GLY B O 1
ATOM 2219 N N . GLY B 1 112 ? 3.389 2.072 -1.514 1 98.5 112 GLY B N 1
ATOM 2220 C CA . GLY B 1 112 ? 2.779 2.412 -0.238 1 98.5 112 GLY B CA 1
ATOM 2221 C C . GLY B 1 112 ? 3.697 3.209 0.668 1 98.5 112 GLY B C 1
ATOM 2222 O O . GLY B 1 112 ? 4.914 3.225 0.47 1 98.5 112 GLY B O 1
ATOM 2223 N N . LEU B 1 113 ? 3.104 3.816 1.606 1 98.81 113 LEU B N 1
ATOM 2224 C CA . LEU B 1 113 ? 3.828 4.633 2.572 1 98.81 113 LEU B CA 1
ATOM 2225 C C . LEU B 1 113 ? 4.016 3.885 3.887 1 98.81 113 LEU B C 1
ATOM 2227 O O . LEU B 1 113 ? 3.525 2.764 4.043 1 98.81 113 LEU B O 1
ATOM 2231 N N . HIS B 1 114 ? 4.805 4.516 4.75 1 98.75 114 HIS B N 1
ATOM 2232 C CA . HIS B 1 114 ? 4.961 3.939 6.078 1 98.75 114 HIS B CA 1
ATOM 2233 C C . HIS B 1 114 ? 3.641 3.934 6.84 1 98.75 114 HIS B C 1
ATOM 2235 O O . HIS B 1 114 ? 2.904 4.922 6.816 1 98.75 114 HIS B O 1
ATOM 2241 N N . THR B 1 115 ? 3.381 2.873 7.559 1 98.06 115 THR B N 1
ATOM 2242 C CA . THR B 1 115 ? 2.135 2.789 8.312 1 98.06 115 THR B CA 1
ATOM 2243 C C . THR B 1 115 ? 2.352 3.197 9.766 1 98.06 115 THR B C 1
ATOM 2245 O O . THR B 1 115 ? 1.39 3.383 10.516 1 98.06 115 THR B O 1
ATOM 2248 N N . GLY B 1 116 ? 3.578 3.322 10.141 1 96.94 116 GLY B N 1
ATOM 2249 C CA . GLY B 1 116 ? 3.922 3.736 11.492 1 96.94 116 GLY B CA 1
ATOM 2250 C C . GLY B 1 116 ? 4.922 4.875 11.531 1 96.94 116 GLY B C 1
ATOM 2251 O O . GLY B 1 116 ? 5.59 5.156 10.531 1 96.94 116 GLY B O 1
ATOM 2252 N N . ALA B 1 117 ? 5.004 5.504 12.609 1 95.5 117 ALA B N 1
ATOM 2253 C CA . ALA B 1 117 ? 5.965 6.578 12.859 1 95.5 117 ALA B CA 1
ATOM 2254 C C . ALA B 1 117 ? 6.48 6.535 14.289 1 95.5 117 ALA B C 1
ATOM 2256 O O . ALA B 1 117 ? 5.988 5.758 15.117 1 95.5 117 ALA B O 1
ATOM 2257 N N . ARG B 1 118 ? 7.516 7.359 14.492 1 89.5 118 ARG B N 1
ATOM 2258 C CA . ARG B 1 118 ? 8.07 7.445 15.844 1 89.5 118 ARG B CA 1
ATOM 2259 C C . ARG B 1 118 ? 7.008 7.867 16.844 1 89.5 118 ARG B C 1
ATOM 2261 O O . ARG B 1 118 ? 6.094 8.625 16.516 1 89.5 118 ARG B O 1
ATOM 2268 N N . GLY B 1 119 ? 7.176 7.406 18.062 1 89 119 GLY B N 1
ATOM 2269 C CA . GLY B 1 119 ? 6.211 7.699 19.109 1 89 119 GLY B CA 1
ATOM 2270 C C . GLY B 1 119 ? 5.098 6.672 19.203 1 89 119 GLY B C 1
ATOM 2271 O O . GLY B 1 119 ? 4.148 6.844 19.969 1 89 119 GLY B O 1
ATOM 2272 N N . GLY B 1 120 ? 5.18 5.688 18.344 1 90.12 120 GLY B N 1
ATOM 2273 C CA . GLY B 1 120 ? 4.223 4.594 18.406 1 90.12 120 GLY B CA 1
ATOM 2274 C C . GLY B 1 120 ? 2.957 4.863 17.625 1 90.12 120 GLY B C 1
ATOM 2275 O O . GLY B 1 120 ? 1.952 4.172 17.797 1 90.12 120 GLY B O 1
ATOM 2276 N N . TRP B 1 121 ? 3.025 5.867 16.797 1 94.12 121 TRP B N 1
ATOM 2277 C CA . TRP B 1 121 ? 1.858 6.203 15.992 1 94.12 121 TRP B CA 1
ATOM 2278 C C . TRP B 1 121 ? 1.678 5.207 14.852 1 94.12 121 TRP B C 1
ATOM 2280 O O . TRP B 1 121 ? 2.652 4.785 14.227 1 94.12 121 TRP B O 1
ATOM 2290 N N . GLY B 1 122 ? 0.437 4.844 14.547 1 96 122 GLY B N 1
ATOM 2291 C CA . GLY B 1 122 ? 0.072 3.998 13.422 1 96 122 GLY B CA 1
ATOM 2292 C C . GLY B 1 122 ? -1.183 4.465 12.711 1 96 122 GLY B C 1
ATOM 2293 O O . GLY B 1 122 ? -1.983 5.211 13.273 1 96 122 GLY B O 1
ATOM 2294 N N . ILE B 1 123 ? -1.276 4.023 11.484 1 96.31 123 ILE B N 1
ATOM 2295 C CA . ILE B 1 123 ? -2.516 4.316 10.773 1 96.31 123 ILE B CA 1
ATOM 2296 C C . ILE B 1 123 ? -3.1 3.027 10.195 1 96.31 123 ILE B C 1
ATOM 2298 O O . ILE B 1 123 ? -2.371 2.062 9.961 1 96.31 123 ILE B O 1
ATOM 2302 N N . GLU B 1 124 ? -4.363 3.084 10 1 94.06 124 GLU B N 1
ATOM 2303 C CA . GLU B 1 124 ? -5.102 2.027 9.32 1 94.06 124 GLU B CA 1
ATOM 2304 C C . GLU B 1 124 ? -6.125 2.609 8.344 1 94.06 124 GLU B C 1
ATOM 2306 O O . GLU B 1 124 ? -6.828 3.566 8.68 1 94.06 124 GLU B O 1
ATOM 2311 N N . VAL B 1 125 ? -6.102 2.088 7.152 1 95.12 125 VAL B N 1
ATOM 2312 C CA . VAL B 1 125 ? -7.129 2.441 6.176 1 95.12 125 VAL B CA 1
ATOM 2313 C C . VAL B 1 125 ? -8.195 1.348 6.125 1 95.12 125 VAL B C 1
ATOM 2315 O O . VAL B 1 125 ? -7.895 0.199 5.793 1 95.12 125 VAL B O 1
ATOM 2318 N N . ILE B 1 126 ? -9.422 1.705 6.453 1 92.81 126 ILE B N 1
ATOM 2319 C CA . ILE B 1 126 ? -10.469 0.693 6.512 1 92.81 126 ILE B CA 1
ATOM 2320 C C . ILE B 1 126 ? -11.664 1.143 5.676 1 92.81 126 ILE B C 1
ATOM 2322 O O . ILE B 1 126 ? -11.805 2.33 5.367 1 92.81 126 ILE B O 1
ATOM 2326 N N . SER B 1 127 ? -12.477 0.194 5.305 1 91.88 127 SER B N 1
ATOM 2327 C CA . SER B 1 127 ? -13.633 0.509 4.465 1 91.88 127 SER B CA 1
ATOM 2328 C C . SER B 1 127 ? -14.891 -0.185 4.977 1 91.88 127 SER B C 1
ATOM 2330 O O . SER B 1 127 ? -15.5 -0.98 4.258 1 91.88 127 SER B O 1
ATOM 2332 N N . PRO B 1 128 ? -15.383 0.203 6.145 1 86.38 128 PRO B N 1
ATOM 2333 C CA . PRO B 1 128 ? -16.609 -0.41 6.652 1 86.38 128 PRO B CA 1
ATOM 2334 C C . PRO B 1 128 ? -17.828 -0.104 5.781 1 86.38 128 PRO B C 1
ATOM 2336 O O . PRO B 1 128 ? -18.812 -0.852 5.797 1 86.38 128 PRO B O 1
ATOM 2339 N N . GLU B 1 129 ? -17.797 0.987 5.074 1 86.31 129 GLU B N 1
ATOM 2340 C CA . GLU B 1 129 ? -18.812 1.373 4.105 1 86.31 129 GLU B CA 1
ATOM 2341 C C . GLU B 1 129 ? -18.234 1.438 2.695 1 86.31 129 GLU B C 1
ATOM 2343 O O . GLU B 1 129 ? -18.438 2.424 1.982 1 86.31 129 GLU B O 1
ATOM 2348 N N . TRP B 1 130 ? -17.609 0.449 2.383 1 87.06 130 TRP B N 1
ATOM 2349 C CA . TRP B 1 130 ? -17.031 0.416 1.045 1 87.06 130 TRP B CA 1
ATOM 2350 C C . TRP B 1 130 ? -18.031 0.884 0.001 1 87.06 130 TRP B C 1
ATOM 2352 O O . TRP B 1 130 ? -19.219 0.515 0.056 1 87.06 130 TRP B O 1
ATOM 2362 N N . PRO B 1 131 ? -17.625 1.741 -0.916 1 88.5 131 PRO B N 1
ATOM 2363 C CA . PRO B 1 131 ? -16.281 1.988 -1.415 1 88.5 131 PRO B CA 1
ATOM 2364 C C . PRO B 1 131 ? -15.602 3.178 -0.732 1 88.5 131 PRO B C 1
ATOM 2366 O O . PRO B 1 131 ? -14.492 3.559 -1.104 1 88.5 131 PRO B O 1
ATOM 2369 N N . SER B 1 132 ? -16.234 3.723 0.306 1 89.25 132 SER B N 1
ATOM 2370 C CA . SER B 1 132 ? -15.578 4.805 1.04 1 89.25 132 SER B CA 1
ATOM 2371 C C . SER B 1 132 ? -14.461 4.273 1.928 1 89.25 132 SER B C 1
ATOM 2373 O O . SER B 1 132 ? -14.547 3.158 2.447 1 89.25 132 SER B O 1
ATOM 2375 N N . HIS B 1 133 ? -13.445 5.094 2.092 1 93.69 133 HIS B N 1
ATOM 2376 C CA . HIS B 1 133 ? -12.32 4.738 2.949 1 93.69 133 HIS B CA 1
ATOM 2377 C C . HIS B 1 133 ? -12.219 5.68 4.148 1 93.69 133 HIS B C 1
ATOM 2379 O O . HIS B 1 133 ? -12.445 6.883 4.016 1 93.69 133 HIS B O 1
ATOM 2385 N N . ARG B 1 134 ? -11.898 5.066 5.211 1 94.44 134 ARG B N 1
ATOM 2386 C CA . ARG B 1 134 ? -11.586 5.836 6.414 1 94.44 134 ARG B CA 1
ATOM 2387 C C . ARG B 1 134 ? -10.141 5.625 6.84 1 94.44 134 ARG B C 1
ATOM 2389 O O . ARG B 1 134 ? -9.625 4.508 6.781 1 94.44 134 ARG B O 1
ATOM 2396 N N . VAL B 1 135 ? -9.508 6.742 7.199 1 96.38 135 VAL B N 1
ATOM 2397 C CA . VAL B 1 135 ? -8.148 6.66 7.73 1 96.38 135 VAL B CA 1
ATOM 2398 C C . VAL B 1 135 ? -8.18 6.848 9.242 1 96.38 135 VAL B C 1
ATOM 2400 O O . VAL B 1 135 ? -8.641 7.875 9.742 1 96.38 135 VAL B O 1
ATOM 2403 N N . LEU B 1 136 ? -7.73 5.812 9.906 1 95 136 LEU B N 1
ATOM 2404 C CA . LEU B 1 136 ? -7.664 5.844 11.367 1 95 136 LEU B CA 1
ATOM 2405 C C . LEU B 1 136 ? -6.23 6.043 11.836 1 95 136 LEU B C 1
ATOM 2407 O O . LEU B 1 136 ? -5.301 5.457 11.281 1 95 136 LEU B O 1
ATOM 2411 N N . MET B 1 137 ? -6.027 6.879 12.781 1 95.31 137 MET B N 1
ATOM 2412 C CA . MET B 1 137 ? -4.754 7.043 13.484 1 95.31 137 MET B CA 1
ATOM 2413 C C . MET B 1 137 ? -4.828 6.461 14.891 1 95.31 137 MET B C 1
ATOM 2415 O O . MET B 1 137 ? -5.801 6.688 15.609 1 95.31 137 MET B O 1
ATOM 2419 N N . THR B 1 138 ? -3.789 5.703 15.258 1 91.69 138 THR B N 1
ATOM 2420 C CA . THR B 1 138 ? -3.836 5.059 16.562 1 91.69 138 THR B CA 1
ATOM 2421 C C . THR B 1 138 ? -2.439 4.957 17.172 1 91.69 138 THR B C 1
ATOM 2423 O O . THR B 1 138 ? -1.439 5.105 16.469 1 91.69 138 THR B O 1
ATOM 2426 N N . THR B 1 139 ? -2.291 4.789 18.469 1 87.5 139 THR B N 1
ATOM 2427 C CA . THR B 1 139 ? -1.038 4.508 19.156 1 87.5 139 THR B CA 1
ATOM 2428 C C . THR B 1 139 ? -1.021 3.074 19.672 1 87.5 139 THR B C 1
ATOM 2430 O O . THR B 1 139 ? -0.038 2.639 20.281 1 87.5 139 THR B O 1
ATOM 2433 N N . GLY B 1 140 ? -2.002 2.371 19.453 1 77.38 140 GLY B N 1
ATOM 2434 C CA . GLY B 1 140 ? -2.18 0.992 19.891 1 77.38 140 GLY B CA 1
ATOM 2435 C C . GLY B 1 140 ? -3.332 0.294 19.188 1 77.38 140 GLY B C 1
ATOM 2436 O O . GLY B 1 140 ? -3.781 0.737 18.125 1 77.38 140 GLY B O 1
ATOM 2437 N N . PRO B 1 141 ? -3.771 -0.787 19.859 1 73.88 141 PRO B N 1
ATOM 2438 C CA . PRO B 1 141 ? -4.914 -1.465 19.234 1 73.88 141 PRO B CA 1
ATOM 2439 C C . PRO B 1 141 ? -6.156 -0.58 19.172 1 73.88 141 PRO B C 1
ATOM 2441 O O . PRO B 1 141 ? -6.457 0.147 20.125 1 73.88 141 PRO B O 1
ATOM 2444 N N . TRP B 1 142 ? -6.699 -0.35 18.031 1 67.31 142 TRP B N 1
ATOM 2445 C CA . TRP B 1 142 ? -7.82 0.561 17.812 1 67.31 142 TRP B CA 1
ATOM 2446 C C . TRP B 1 142 ? -9.117 -0.03 18.359 1 67.31 142 TRP B C 1
ATOM 2448 O O . TRP B 1 142 ? -10.195 0.203 17.812 1 67.31 142 TRP B O 1
ATOM 2458 N N . THR B 1 143 ? -9.031 -0.812 19.359 1 69.19 143 THR B N 1
ATOM 2459 C CA . THR B 1 143 ? -10.25 -1.395 19.906 1 69.19 143 THR B CA 1
ATOM 2460 C C . THR B 1 143 ? -10.75 -0.591 21.109 1 69.19 143 THR B C 1
ATOM 2462 O O . THR B 1 143 ? -11.789 -0.915 21.688 1 69.19 143 THR B O 1
ATOM 2465 N N . GLY B 1 144 ? -10.133 0.439 21.359 1 74.62 144 GLY B N 1
ATOM 2466 C CA . GLY B 1 144 ? -10.555 1.27 22.484 1 74.62 144 GLY B CA 1
ATOM 2467 C C . GLY B 1 144 ? -11.555 2.342 22.078 1 74.62 144 GLY B C 1
ATOM 2468 O O . GLY B 1 144 ? -12.398 2.117 21.219 1 74.62 144 GLY B O 1
ATOM 2469 N N . GLU B 1 145 ? -11.586 3.424 22.844 1 79.5 145 GLU B N 1
ATOM 2470 C CA . GLU B 1 145 ? -12.562 4.5 22.672 1 79.5 145 GLU B CA 1
ATOM 2471 C C . GLU B 1 145 ? -12.117 5.469 21.578 1 79.5 145 GLU B C 1
ATOM 2473 O O . GLU B 1 145 ? -10.977 5.934 21.578 1 79.5 145 GLU B O 1
ATOM 2478 N N . HIS B 1 146 ? -13.078 5.715 20.672 1 83.44 146 HIS B N 1
ATOM 2479 C CA . HIS B 1 146 ? -12.828 6.711 19.641 1 83.44 146 HIS B CA 1
ATOM 2480 C C . HIS B 1 146 ? -12.539 8.078 20.25 1 83.44 146 HIS B C 1
ATOM 2482 O O . HIS B 1 146 ? -13.203 8.5 21.188 1 83.44 146 HIS B O 1
ATOM 2488 N N . GLY B 1 147 ? -11.531 8.75 19.672 1 81.5 147 GLY B N 1
ATOM 2489 C CA . GLY B 1 147 ? -11.156 10.07 20.156 1 81.5 147 GLY B CA 1
ATOM 2490 C C . GLY B 1 147 ? -10.156 10.016 21.297 1 81.5 147 GLY B C 1
ATOM 2491 O O . GLY B 1 147 ? -9.57 11.039 21.656 1 81.5 147 GLY B O 1
ATOM 2492 N N . LYS B 1 148 ? -10.031 8.797 21.828 1 84.62 148 LYS B N 1
ATOM 2493 C CA . LYS B 1 148 ? -9.055 8.617 22.906 1 84.62 148 LYS B CA 1
ATOM 2494 C C . LYS B 1 148 ? -7.957 7.645 22.484 1 84.62 148 LYS B C 1
ATOM 2496 O O . LYS B 1 148 ? -6.809 8.047 22.281 1 84.62 148 LYS B O 1
ATOM 2501 N N . ASP B 1 149 ? -8.391 6.488 22.078 1 86.25 149 ASP B N 1
ATOM 2502 C CA . ASP B 1 149 ? -7.426 5.441 21.75 1 86.25 149 ASP B CA 1
ATOM 2503 C C . ASP B 1 149 ? -7.148 5.402 20.25 1 86.25 149 ASP B C 1
ATOM 2505 O O . ASP B 1 149 ? -6.137 4.848 19.812 1 86.25 149 ASP B O 1
ATOM 2509 N N . TRP B 1 150 ? -8.07 5.93 19.516 1 90.81 150 TRP B N 1
ATOM 2510 C CA . TRP B 1 150 ? -7.934 6.02 18.078 1 90.81 150 TRP B CA 1
ATOM 2511 C C . TRP B 1 150 ? -8.742 7.188 17.516 1 90.81 150 TRP B C 1
ATOM 2513 O O . TRP B 1 150 ? -9.648 7.691 18.188 1 90.81 150 TRP B O 1
ATOM 2523 N N . HIS B 1 151 ? -8.344 7.594 16.344 1 93.12 151 HIS B N 1
ATOM 2524 C CA . HIS B 1 151 ? -8.961 8.766 15.742 1 93.12 151 HIS B CA 1
ATOM 2525 C C . HIS B 1 151 ? -9.305 8.516 14.273 1 93.12 151 HIS B C 1
ATOM 2527 O O . HIS B 1 151 ? -8.445 8.102 13.492 1 93.12 151 HIS B O 1
ATOM 2533 N N . HIS B 1 152 ? -10.562 8.695 13.945 1 94.88 152 HIS B N 1
ATOM 2534 C CA . HIS B 1 152 ? -10.961 8.789 12.547 1 94.88 152 HIS B CA 1
ATOM 2535 C C . HIS B 1 152 ? -10.586 10.141 11.953 1 94.88 152 HIS B C 1
ATOM 2537 O O . HIS B 1 152 ? -11.312 11.125 12.133 1 94.88 152 HIS B O 1
ATOM 2543 N N . ILE B 1 153 ? -9.516 10.188 11.156 1 94.94 153 ILE B N 1
ATOM 2544 C CA . ILE B 1 153 ? -8.938 11.492 10.867 1 94.94 153 ILE B CA 1
ATOM 2545 C C . ILE B 1 153 ? -9.289 11.906 9.438 1 94.94 153 ILE B C 1
ATOM 2547 O O . ILE B 1 153 ? -9.133 13.078 9.07 1 94.94 153 ILE B O 1
ATOM 2551 N N . PHE B 1 154 ? -9.742 11.023 8.688 1 95.69 154 PHE B N 1
ATOM 2552 C CA . PHE B 1 154 ? -10.047 11.344 7.297 1 95.69 154 PHE B CA 1
ATOM 2553 C C . PHE B 1 154 ? -11.094 10.398 6.734 1 95.69 154 PHE B C 1
ATOM 2555 O O . PHE B 1 154 ? -11.047 9.188 6.98 1 95.69 154 PHE B O 1
ATOM 2562 N N . HIS B 1 155 ? -11.984 10.906 6 1 93.75 155 HIS B N 1
ATOM 2563 C CA . HIS B 1 155 ? -13.047 10.156 5.344 1 93.75 155 HIS B CA 1
ATOM 2564 C C . HIS B 1 155 ? -13.039 10.391 3.838 1 93.75 155 HIS B C 1
ATOM 2566 O O . HIS B 1 155 ? -13.438 11.461 3.369 1 93.75 155 HIS B O 1
ATOM 2572 N N . ALA B 1 156 ? -12.578 9.43 3.135 1 91.69 156 ALA B N 1
ATOM 2573 C CA . ALA B 1 156 ? -12.523 9.523 1.678 1 91.69 156 ALA B CA 1
ATOM 2574 C C . ALA B 1 156 ? -13.836 9.055 1.053 1 91.69 156 ALA B C 1
ATOM 2576 O O . ALA B 1 156 ? -14 7.867 0.764 1 91.69 156 ALA B O 1
ATOM 2577 N N . SER B 1 157 ? -14.734 9.992 0.746 1 87.38 157 SER B N 1
ATOM 2578 C CA . SER B 1 157 ? -16.047 9.609 0.225 1 87.38 157 SER B CA 1
ATOM 2579 C C . SER B 1 157 ? -16.344 10.32 -1.089 1 87.38 157 SER B C 1
ATOM 2581 O O . SER B 1 157 ? -17.234 9.898 -1.837 1 87.38 157 SER B O 1
ATOM 2583 N N . TRP B 1 158 ? -15.578 11.328 -1.401 1 84.75 158 TRP B N 1
ATOM 2584 C CA . TRP B 1 158 ? -15.922 12.141 -2.564 1 84.75 158 TRP B CA 1
ATOM 2585 C C . TRP B 1 158 ? -15.031 11.789 -3.754 1 84.75 158 TRP B C 1
ATOM 2587 O O . TRP B 1 158 ? -15.484 11.812 -4.902 1 84.75 158 TRP B O 1
ATOM 2597 N N . SER B 1 159 ? -13.828 11.492 -3.473 1 91.81 159 SER B N 1
ATOM 2598 C CA . SER B 1 159 ? -12.859 11.156 -4.512 1 91.81 159 SER B CA 1
ATOM 2599 C C . SER B 1 159 ? -12.172 9.828 -4.215 1 91.81 159 SER B C 1
ATOM 2601 O O . SER B 1 159 ? -12.312 9.281 -3.117 1 91.81 159 SER B O 1
ATOM 2603 N N . GLU B 1 160 ? -11.547 9.352 -5.219 1 93.25 160 GLU B N 1
ATOM 2604 C CA . GLU B 1 160 ? -10.938 8.031 -5.109 1 93.25 160 GLU B CA 1
ATOM 2605 C C . GLU B 1 160 ? -9.703 8.07 -4.207 1 93.25 160 GLU B C 1
ATOM 2607 O O . GLU B 1 160 ? -8.852 8.953 -4.352 1 93.25 160 GLU B O 1
ATOM 2612 N N . PHE B 1 161 ? -9.625 7.191 -3.246 1 96.56 161 PHE B N 1
ATOM 2613 C CA . PHE B 1 161 ? -8.477 7.055 -2.357 1 96.56 161 PHE B CA 1
ATOM 2614 C C . PHE B 1 161 ? -7.234 6.625 -3.135 1 96.56 161 PHE B C 1
ATOM 2616 O O . PHE B 1 161 ? -7.312 5.75 -4 1 96.56 161 PHE B O 1
ATOM 2623 N N . ARG B 1 162 ?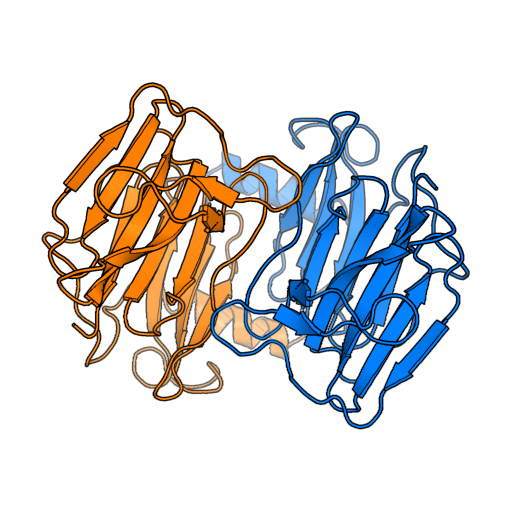 -6.012 7.262 -2.836 1 98.19 162 ARG B N 1
ATOM 2624 C CA . ARG B 1 162 ? -4.762 6.918 -3.504 1 98.19 162 ARG B CA 1
ATOM 2625 C C . ARG B 1 162 ? -3.766 6.312 -2.521 1 98.19 162 ARG B C 1
ATOM 2627 O O . ARG B 1 162 ? -3.258 5.211 -2.744 1 98.19 162 ARG B O 1
ATOM 2634 N N . ALA B 1 163 ? -3.541 7.039 -1.43 1 98.5 163 ALA B N 1
ATOM 2635 C CA . ALA B 1 163 ? -2.516 6.602 -0.483 1 98.5 163 ALA B CA 1
ATOM 2636 C C . ALA B 1 163 ? -2.666 7.32 0.855 1 98.5 163 ALA B C 1
ATOM 2638 O O . ALA B 1 163 ? -3.195 8.43 0.915 1 98.5 163 ALA B O 1
ATOM 2639 N N . ALA B 1 164 ? -2.191 6.719 1.886 1 98.62 164 ALA B N 1
ATOM 2640 C CA . ALA B 1 164 ? -2.084 7.324 3.209 1 98.62 164 ALA B CA 1
ATOM 2641 C C . ALA B 1 164 ? -0.92 6.73 3.994 1 98.62 164 ALA B C 1
ATOM 2643 O O . ALA B 1 164 ? -0.665 5.523 3.92 1 98.62 164 ALA B O 1
ATOM 2644 N N . GLY B 1 165 ? -0.283 7.523 4.734 1 98.56 165 GLY B N 1
ATOM 2645 C CA . GLY B 1 165 ? 0.79 7.023 5.578 1 98.56 165 GLY B CA 1
ATOM 2646 C C . GLY B 1 165 ? 1.768 8.102 6.004 1 98.56 165 GLY B C 1
ATOM 2647 O O . GLY B 1 165 ? 1.523 9.289 5.785 1 98.56 165 GLY B O 1
ATOM 2648 N N . PHE B 1 166 ? 2.828 7.648 6.664 1 98.56 166 PHE B N 1
ATOM 2649 C CA . PHE B 1 166 ? 3.842 8.555 7.195 1 98.56 166 PHE B CA 1
ATOM 2650 C C . PHE B 1 166 ? 5.023 8.664 6.238 1 98.56 166 PHE B C 1
ATOM 2652 O O . PHE B 1 166 ? 5.273 7.75 5.449 1 98.56 166 PHE B O 1
ATOM 2659 N N . SER B 1 167 ? 5.684 9.766 6.324 1 98.44 167 SER B N 1
ATOM 2660 C CA . SER B 1 167 ? 6.977 9.891 5.652 1 98.44 167 SER B CA 1
ATOM 2661 C C . SER B 1 167 ? 8.023 8.992 6.305 1 98.44 167 SER B C 1
ATOM 2663 O O . SER B 1 167 ? 7.863 8.57 7.453 1 98.44 167 SER B O 1
ATOM 2665 N N . PRO B 1 168 ? 9.102 8.758 5.57 1 97.81 168 PRO B N 1
ATOM 2666 C CA . PRO B 1 168 ? 10.188 7.961 6.156 1 97.81 168 PRO B CA 1
ATOM 2667 C C . PRO B 1 168 ? 10.758 8.578 7.426 1 97.81 168 PRO B C 1
ATOM 2669 O O . PRO B 1 168 ? 11.203 7.863 8.328 1 97.81 168 PRO B O 1
ATOM 2672 N N . THR B 1 169 ? 10.719 9.859 7.547 1 97.12 169 THR B N 1
ATOM 2673 C CA . THR B 1 169 ? 11.242 10.516 8.734 1 97.12 169 THR B CA 1
ATOM 2674 C C . THR B 1 169 ? 10.281 10.344 9.914 1 97.12 169 THR B C 1
ATOM 2676 O O . THR B 1 169 ? 10.672 10.547 11.07 1 97.12 169 THR B O 1
ATOM 2679 N N . GLY B 1 170 ? 9.078 10.039 9.617 1 96.88 170 GLY B N 1
ATOM 2680 C CA . GLY B 1 170 ? 8.07 9.891 10.656 1 96.88 170 GLY B CA 1
ATOM 2681 C C . GLY B 1 170 ? 7.473 11.211 11.109 1 96.88 170 GLY B C 1
ATOM 2682 O O . GLY B 1 170 ? 6.727 11.258 12.094 1 96.88 170 GLY B O 1
ATOM 2683 N N . ARG B 1 171 ? 7.73 12.273 10.383 1 97.44 171 ARG B N 1
ATOM 2684 C CA . ARG B 1 171 ? 7.324 13.586 10.867 1 97.44 171 ARG B CA 1
ATOM 2685 C C . ARG B 1 171 ? 6.109 14.102 10.102 1 97.44 171 ARG B C 1
ATOM 2687 O O . ARG B 1 171 ? 5.562 15.156 10.43 1 97.44 171 ARG B O 1
ATOM 2694 N N . THR B 1 172 ? 5.727 13.461 9.086 1 97.69 172 THR B N 1
ATOM 2695 C CA . THR B 1 172 ? 4.602 13.898 8.266 1 97.69 172 THR B CA 1
ATOM 2696 C C . THR B 1 172 ? 3.623 12.758 8.031 1 97.69 172 THR B C 1
ATOM 2698 O O . THR B 1 172 ? 4.035 11.625 7.766 1 97.69 172 THR B O 1
ATOM 2701 N N . LEU B 1 173 ? 2.398 13.023 8.164 1 97.94 173 LEU B N 1
ATOM 2702 C CA . LEU B 1 173 ? 1.297 12.141 7.789 1 97.94 173 LEU B CA 1
ATOM 2703 C C . LEU B 1 173 ? 0.545 12.695 6.582 1 97.94 173 LEU B C 1
ATOM 2705 O O . LEU B 1 173 ? 0.225 13.883 6.535 1 97.94 173 LEU B O 1
ATOM 2709 N N . ALA B 1 174 ? 0.303 11.836 5.613 1 98.44 174 ALA B N 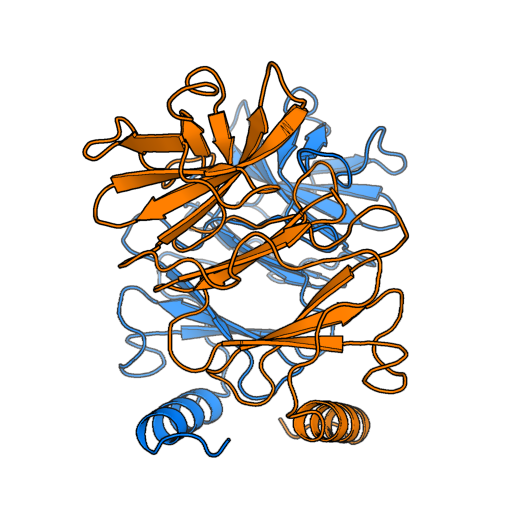1
ATOM 2710 C CA . ALA B 1 174 ? -0.366 12.289 4.395 1 98.44 174 ALA B CA 1
ATOM 2711 C C . ALA B 1 174 ? -1.551 11.391 4.055 1 98.44 174 ALA B C 1
ATOM 2713 O O . ALA B 1 174 ? -1.493 10.172 4.258 1 98.44 174 ALA B O 1
ATOM 2714 N N . VAL B 1 175 ? -2.557 11.938 3.551 1 98.12 175 VAL B N 1
ATOM 2715 C CA . VAL B 1 175 ? -3.65 11.25 2.869 1 98.12 175 VAL B CA 1
ATOM 2716 C C . VAL B 1 175 ? -3.863 11.867 1.487 1 98.12 175 VAL B C 1
ATOM 2718 O O . VAL B 1 175 ? -4.039 13.078 1.359 1 98.12 175 VAL B O 1
ATOM 2721 N N . ALA B 1 176 ? -3.844 11.023 0.526 1 98.56 176 ALA B N 1
ATOM 2722 C CA . ALA B 1 176 ? -3.992 11.484 -0.853 1 98.56 176 ALA B CA 1
ATOM 2723 C C . ALA B 1 176 ? -5.195 10.828 -1.523 1 98.56 176 ALA B C 1
ATOM 2725 O O . ALA B 1 176 ? -5.375 9.617 -1.438 1 98.56 176 ALA B O 1
ATOM 2726 N N . THR B 1 177 ? -6.023 11.586 -2.158 1 97.88 177 THR B N 1
ATOM 2727 C CA . THR B 1 177 ? -7.082 11.133 -3.047 1 97.88 177 THR B CA 1
ATOM 2728 C C . THR B 1 177 ? -6.836 11.617 -4.473 1 97.88 177 THR B C 1
ATOM 2730 O O . THR B 1 177 ? -5.855 12.312 -4.738 1 97.88 177 THR B O 1
ATOM 2733 N N . SER B 1 178 ? -7.77 11.273 -5.34 1 97.69 178 SER B N 1
ATOM 2734 C CA . SER B 1 178 ? -7.605 11.656 -6.738 1 97.69 178 SER B CA 1
ATOM 2735 C C . SER B 1 178 ? -7.785 13.156 -6.934 1 97.69 178 SER B C 1
ATOM 2737 O O . SER B 1 178 ? -7.465 13.695 -7.996 1 97.69 178 SER B O 1
ATOM 2739 N N . SER B 1 179 ? -8.164 13.867 -5.852 1 97.06 179 SER B N 1
ATOM 2740 C CA . SER B 1 179 ? -8.453 15.281 -6.078 1 97.06 179 SER B CA 1
ATOM 2741 C C . SER B 1 179 ? -7.688 16.156 -5.094 1 97.06 179 SER B C 1
ATOM 2743 O O . SER B 1 179 ? -7.609 17.375 -5.273 1 97.06 179 SER B O 1
ATOM 2745 N N . ASP B 1 180 ? -7.145 15.594 -4.055 1 96.56 180 ASP B N 1
ATOM 2746 C CA . ASP B 1 180 ? -6.559 16.469 -3.045 1 96.56 180 ASP B CA 1
ATOM 2747 C C . ASP B 1 180 ? -5.523 15.727 -2.203 1 96.56 180 ASP B C 1
ATOM 2749 O O . ASP B 1 180 ? -5.438 14.5 -2.262 1 96.56 180 ASP B O 1
ATOM 2753 N N . LEU B 1 181 ? -4.723 16.516 -1.525 1 97.94 181 LEU B N 1
ATOM 2754 C CA . LEU B 1 181 ? -3.707 16.094 -0.569 1 97.94 181 LEU B CA 1
ATOM 2755 C C . LEU B 1 181 ? -3.932 16.734 0.791 1 97.94 181 LEU B C 1
ATOM 2757 O O . LEU B 1 181 ? -4.145 17.953 0.876 1 97.94 181 LEU B O 1
ATOM 2761 N N . THR B 1 182 ? -4.031 15.938 1.818 1 97.69 182 THR B N 1
ATOM 2762 C CA . THR B 1 182 ? -4.105 16.438 3.189 1 97.69 182 THR B CA 1
ATOM 2763 C C . THR B 1 182 ? -2.854 16.047 3.973 1 97.69 182 THR B C 1
ATOM 2765 O O . THR B 1 182 ? -2.416 14.898 3.924 1 97.69 182 THR B O 1
ATOM 2768 N N . LEU B 1 183 ? -2.293 17.047 4.684 1 98 183 LEU B N 1
ATOM 2769 C CA . LEU B 1 183 ? -1.033 16.828 5.387 1 98 183 LEU B CA 1
ATOM 2770 C C . LEU B 1 183 ? -1.151 17.234 6.852 1 98 183 LEU B C 1
ATOM 2772 O O . LEU B 1 183 ? -1.805 18.234 7.172 1 98 183 LEU B O 1
ATOM 2776 N N . TRP B 1 184 ? -0.54 16.469 7.688 1 97.62 184 TRP B N 1
ATOM 2777 C CA . TRP B 1 184 ? -0.268 16.828 9.07 1 97.62 184 TRP B CA 1
ATOM 2778 C C . TRP B 1 184 ? 1.214 16.672 9.398 1 97.62 184 TRP B C 1
ATOM 2780 O O . TRP B 1 184 ? 1.892 15.812 8.836 1 97.62 184 TRP B O 1
ATOM 2790 N N . THR B 1 185 ? 1.716 17.469 10.289 1 97.38 185 THR B N 1
ATOM 2791 C CA . THR B 1 185 ? 3.139 17.422 10.609 1 97.38 185 THR B CA 1
ATOM 2792 C C . THR B 1 185 ? 3.363 17.594 12.102 1 97.38 185 THR B C 1
ATOM 2794 O O . THR B 1 185 ? 2.531 18.172 12.797 1 97.38 185 THR B O 1
ATOM 2797 N N . VAL B 1 186 ? 4.398 16.938 12.539 1 95.25 186 VAL B N 1
ATOM 2798 C CA . VAL B 1 186 ? 4.824 17.172 13.914 1 95.25 186 VAL B CA 1
ATOM 2799 C C . VAL B 1 186 ? 6.004 18.141 13.938 1 95.25 186 VAL B C 1
ATOM 2801 O O . VAL B 1 186 ? 6.699 18.25 14.953 1 95.25 186 VAL B O 1
ATOM 2804 N N . ALA B 1 187 ? 6.148 19 12.641 1 69 187 ALA B N 1
ATOM 2805 C CA . ALA B 1 187 ? 7.25 19.938 12.43 1 69 187 ALA B CA 1
ATOM 2806 C C . ALA B 1 187 ? 8.109 20.062 13.688 1 69 187 ALA B C 1
ATOM 2808 O O . ALA B 1 187 ? 7.637 19.812 14.797 1 69 187 ALA B O 1
#